Protein AF-A0A521NHT9-F1 (afdb_monomer_lite)

Secondary structure (DSSP, 8-state):
---------------PPP---------------------------------------------PPPPPP---SS--TTHHHHHHHHH-HHHHHHHHHHHHHHHHHHHHHHHH--TTPPPEEEEE-SBTTTEE-HHHHHHHHHTT-SS--HHHHHHHGGG---EEPTTHHHHHHH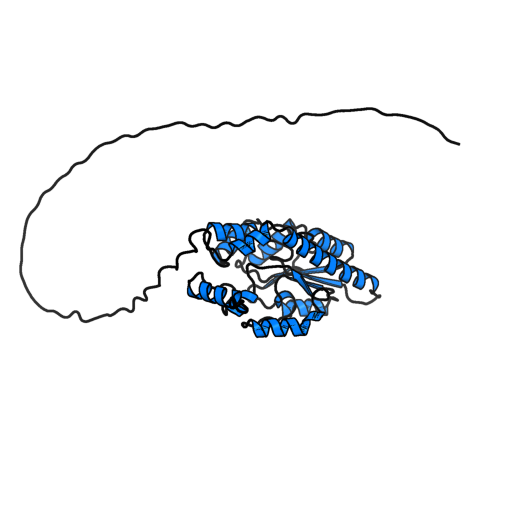HHHTT-EEEEEE----STTHHHHHHHHHHHTT-TT-STTTEEE-SS----HHHHHHHHHHSEEEEEEESSGGGT-GGG--S-HHHHHHHHHTTGGGBTTTEEE----S-SHHHHHHHSSSS--SSHHHHHHHHHHHTTT-----

Sequence (318 aa):
MDENRCARKAGRRSRFDTTAVAPFFTTRSREDCSLKPHSTSRRFAAIAGVTAALLLAAGCAQTQAPPAAAGAGTNNLLIGAVAWKQTAAEYRALYHQGFNVARMHVEAALKKRRPGDKPLAVVTDMDDTILLPLAYWGYLINEGQDFFDDPKWDAWIPKNQIVPSPGSQEFLRFCRENGVEVFYVTSREQGERTYEYAMEHLKVLGAPYADKEHLTVLRDSSNKQPRQEQIAQQFDVVVYLGDNLNDFRRKYYVKNVDQRIQAMEADREQFGRKYVLFPNPTDGHWMAAIFGDSEPPANDANRQLFRKAATRSAWDGH

pLDDT: mean 83.93, std 23.71, range [27.39, 98.94]

Foldseek 3Di:
DDDDDDDDDDDDDDDDDDDDDDDDDDDDDDDDDDDDDDDDDDDDDDDDDDDDDDDDPPPPPPPPDDQADQLPDPPAQLVVVLCCCVPPPVQLVLLVVLLVLVVVLVVVVLVVDDPPAFAEEAEEEDELWQKDPSVLSVVCVVVSHRADDLVSCLVCLVVLPIDTRRCNLVSQVVCVVSRYYYAYAYADASDPCRLVSVLVNCVVSVGPPSDDVRYHYNHPDPQCVVVVVVCVVRHNYRAFIEQAPSSQPVCCQDQAQVSNVVVCVVCVVCDSGRYRHRHDPRWDCSLSNQVVDRTDRDDPVSVVSVVCVVCVPPDPPD

Radius of gyration: 30.37 Å; chains: 1; bounding box: 129×67×76 Å

Structure (mmCIF, N/CA/C/O backbone):
data_AF-A0A521NHT9-F1
#
_entry.id   AF-A0A521NHT9-F1
#
loop_
_atom_site.group_PDB
_atom_site.id
_atom_site.type_symbol
_atom_site.label_atom_id
_atom_site.label_alt_id
_atom_site.label_comp_id
_atom_site.label_asym_id
_atom_site.label_entity_id
_atom_site.label_seq_id
_atom_site.pdbx_PDB_ins_code
_atom_site.Cartn_x
_atom_site.Cartn_y
_atom_site.Cartn_z
_atom_site.occupancy
_atom_site.B_iso_or_equiv
_atom_site.auth_seq_id
_atom_site.auth_comp_id
_atom_site.auth_asym_id
_atom_site.auth_atom_id
_atom_site.pdbx_PDB_model_num
ATOM 1 N N . MET A 1 1 ? -60.704 11.987 8.493 1.00 34.91 1 MET A N 1
ATOM 2 C CA . MET A 1 1 ? -61.158 11.585 7.147 1.00 34.91 1 MET A CA 1
ATOM 3 C C . MET A 1 1 ? -60.672 12.651 6.189 1.00 34.91 1 MET A C 1
ATOM 5 O O . MET A 1 1 ? -60.729 13.819 6.545 1.00 34.91 1 MET A O 1
ATOM 9 N N . ASP A 1 2 ? -60.078 12.197 5.093 1.00 35.56 2 ASP A N 1
ATOM 10 C CA . ASP A 1 2 ? -59.051 12.857 4.283 1.00 35.56 2 ASP A CA 1
ATOM 11 C C . ASP A 1 2 ? -59.423 14.188 3.619 1.00 35.56 2 ASP A C 1
ATOM 13 O O . ASP A 1 2 ? -60.517 14.348 3.081 1.00 35.56 2 ASP A O 1
ATOM 17 N N . GLU A 1 3 ? -58.433 15.083 3.539 1.00 36.44 3 GLU A N 1
ATOM 18 C CA . GLU A 1 3 ? -58.447 16.264 2.676 1.00 36.44 3 GLU A CA 1
ATOM 19 C C . GLU A 1 3 ? -57.241 16.294 1.714 1.00 36.44 3 GLU A C 1
ATOM 21 O O . GLU A 1 3 ? -56.085 16.195 2.114 1.00 36.44 3 GLU A O 1
ATOM 26 N N . ASN A 1 4 ? -57.576 16.552 0.443 1.00 34.81 4 ASN A N 1
ATOM 27 C CA . ASN A 1 4 ? -56.865 17.400 -0.528 1.00 34.81 4 ASN A CA 1
ATOM 28 C C . ASN A 1 4 ? -55.648 16.892 -1.341 1.00 34.81 4 ASN A C 1
ATOM 30 O O . ASN A 1 4 ? -54.487 17.094 -1.019 1.00 34.81 4 ASN A O 1
ATOM 34 N N . ARG A 1 5 ? -55.970 16.328 -2.518 1.00 37.00 5 ARG A N 1
ATOM 35 C CA . ARG A 1 5 ? -55.876 16.914 -3.889 1.00 37.00 5 ARG A CA 1
ATOM 36 C C . ARG A 1 5 ? -54.680 17.823 -4.301 1.00 37.00 5 ARG A C 1
ATOM 38 O O . ARG A 1 5 ? -54.513 18.908 -3.766 1.00 37.00 5 ARG A O 1
ATOM 45 N N . CYS A 1 6 ? -54.120 17.487 -5.486 1.00 29.05 6 CYS A N 1
ATOM 46 C CA . CYS A 1 6 ? -53.482 18.343 -6.531 1.00 29.05 6 CYS A CA 1
ATOM 47 C C . CYS A 1 6 ? -52.103 18.986 -6.220 1.00 29.05 6 CYS A C 1
ATOM 49 O O . CYS A 1 6 ? -51.858 19.397 -5.106 1.00 29.05 6 CYS A O 1
ATOM 51 N N . ALA A 1 7 ? -51.138 19.175 -7.137 1.00 32.00 7 ALA A N 1
ATOM 52 C CA . ALA A 1 7 ? -51.167 19.321 -8.595 1.00 32.00 7 ALA A CA 1
ATOM 53 C C . ALA A 1 7 ? -49.778 19.072 -9.252 1.00 32.00 7 ALA A C 1
ATOM 55 O O . ALA A 1 7 ? -48.732 19.189 -8.619 1.00 32.00 7 ALA A O 1
ATOM 56 N N . ARG A 1 8 ? -49.787 18.808 -10.569 1.00 34.50 8 ARG A N 1
ATOM 57 C CA . ARG A 1 8 ? -48.633 18.853 -11.495 1.00 34.50 8 ARG A CA 1
ATOM 58 C C . ARG A 1 8 ? -48.419 20.266 -12.066 1.00 34.50 8 ARG A C 1
ATOM 60 O O . ARG A 1 8 ? -49.410 20.919 -12.384 1.00 34.50 8 ARG A O 1
ATOM 67 N N . LYS A 1 9 ? -47.156 20.632 -12.348 1.00 31.36 9 LYS A N 1
ATOM 68 C CA . LYS A 1 9 ? -46.596 21.411 -13.500 1.00 31.36 9 LYS A CA 1
ATOM 69 C C . LYS A 1 9 ? -45.222 21.973 -13.082 1.00 31.36 9 LYS A C 1
ATOM 71 O O . LYS A 1 9 ? -45.022 22.209 -11.906 1.00 31.36 9 LYS A O 1
ATOM 76 N N . ALA A 1 10 ? -44.260 22.342 -13.921 1.00 32.06 10 ALA A N 1
ATOM 77 C CA . ALA A 1 10 ? -43.797 21.990 -15.260 1.00 32.06 10 ALA A CA 1
ATOM 78 C C . ALA A 1 10 ? -42.501 22.814 -15.469 1.00 32.06 10 ALA A C 1
ATOM 80 O O . ALA A 1 10 ? -42.480 23.989 -15.127 1.00 32.06 10 ALA A O 1
ATOM 81 N N . GLY A 1 11 ? -41.465 22.193 -16.042 1.00 27.39 11 GLY A N 1
ATOM 82 C CA . GLY A 1 11 ? -40.471 22.768 -16.965 1.00 27.39 11 GLY A CA 1
ATOM 83 C C . GLY A 1 11 ? -39.680 24.043 -16.619 1.00 27.39 11 GLY A C 1
ATOM 84 O O . GLY A 1 11 ? -40.221 25.142 -16.640 1.00 27.39 11 GLY A O 1
ATOM 85 N N . ARG A 1 12 ? -38.342 23.928 -16.628 1.00 32.16 12 ARG A N 1
ATOM 86 C CA . ARG A 1 12 ? -37.493 24.824 -17.441 1.00 32.16 12 ARG A CA 1
ATOM 87 C C . ARG A 1 12 ? -36.117 24.213 -17.729 1.00 32.16 12 ARG A C 1
ATOM 89 O O . ARG A 1 12 ? -35.400 23.810 -16.825 1.00 32.16 12 ARG A O 1
ATOM 96 N N . ARG A 1 13 ? -35.789 24.155 -19.023 1.00 36.09 13 ARG A N 1
ATOM 97 C CA . ARG A 1 13 ? -34.462 23.892 -19.600 1.00 36.09 13 ARG A CA 1
ATOM 98 C C . ARG A 1 13 ? -33.702 25.222 -19.724 1.00 36.09 13 ARG A C 1
ATOM 100 O O . ARG A 1 13 ? -34.291 26.187 -20.206 1.00 36.09 13 ARG A O 1
ATOM 107 N N . SER A 1 14 ? -32.402 25.231 -19.437 1.00 33.66 14 SER A N 1
ATOM 108 C CA . SER A 1 14 ? -31.420 26.187 -19.986 1.00 33.66 14 SER A CA 1
ATOM 109 C C . SER A 1 14 ? -30.162 25.389 -20.350 1.00 33.66 14 SER A C 1
ATOM 111 O O . SER A 1 14 ? -29.585 24.738 -19.489 1.00 33.66 14 SER A O 1
ATOM 113 N N . ARG A 1 15 ? -29.923 25.118 -21.639 1.00 34.16 15 ARG A N 1
ATOM 114 C CA . ARG A 1 15 ? -29.011 25.868 -22.530 1.00 34.16 15 ARG A CA 1
ATOM 115 C C . ARG A 1 15 ? -27.619 26.053 -21.913 1.00 34.16 15 ARG A C 1
ATOM 117 O O . ARG A 1 15 ? -27.417 26.981 -21.142 1.00 34.16 15 ARG A O 1
ATOM 124 N N . PHE A 1 16 ? -26.695 25.171 -22.292 1.00 35.16 16 PHE A N 1
ATOM 125 C CA . PHE A 1 16 ? -25.259 25.429 -22.248 1.00 35.16 16 PHE A CA 1
ATOM 126 C C . PHE A 1 16 ? -24.832 25.877 -23.646 1.00 35.16 16 PHE A C 1
ATOM 128 O O . PHE A 1 16 ? -25.080 25.166 -24.621 1.00 35.16 16 PHE A O 1
ATOM 135 N N . ASP A 1 17 ? -24.266 27.079 -23.717 1.00 33.91 17 ASP A N 1
ATOM 136 C CA . ASP A 1 17 ? -23.642 27.642 -24.908 1.00 33.91 17 ASP A CA 1
ATOM 137 C C . ASP A 1 17 ? -22.315 26.933 -25.183 1.00 33.91 17 ASP A C 1
ATOM 139 O O . ASP A 1 17 ? -21.429 26.861 -24.332 1.00 33.91 17 ASP A O 1
ATOM 143 N N . THR A 1 18 ? -22.190 26.421 -26.400 1.00 34.53 18 THR A N 1
ATOM 144 C CA . THR A 1 18 ? -20.941 25.999 -27.027 1.00 34.53 18 THR A CA 1
ATOM 145 C C . THR A 1 18 ? -20.411 27.153 -27.867 1.00 34.53 18 THR A C 1
ATOM 147 O O . THR A 1 18 ? -21.043 27.518 -28.859 1.00 34.53 18 THR A O 1
ATOM 150 N N . THR A 1 19 ? -19.233 27.678 -27.537 1.00 38.66 19 THR A N 1
ATOM 151 C CA . THR A 1 19 ? -18.464 28.540 -28.441 1.00 38.66 19 THR A CA 1
ATOM 152 C C . THR A 1 19 ? -17.071 27.973 -28.675 1.00 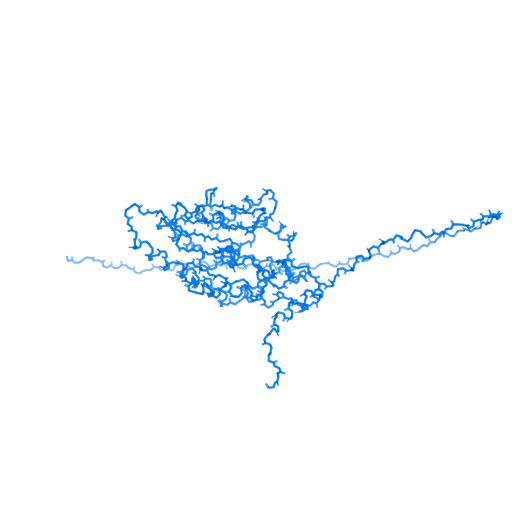38.66 19 THR A C 1
ATOM 154 O O . THR A 1 19 ? -16.352 27.567 -27.766 1.00 38.66 19 THR A O 1
ATOM 157 N N . ALA A 1 20 ? -16.767 27.889 -29.965 1.00 34.81 20 ALA A N 1
ATOM 158 C CA . ALA A 1 20 ? -15.593 27.309 -30.580 1.00 34.81 20 ALA A CA 1
ATOM 159 C C . ALA A 1 20 ? -14.345 28.187 -30.414 1.00 34.81 20 ALA A C 1
ATOM 161 O O . ALA A 1 20 ? -14.438 29.413 -30.399 1.00 34.81 20 ALA A O 1
ATOM 162 N N . VAL A 1 21 ? -13.172 27.551 -30.412 1.00 36.06 21 VAL A N 1
ATOM 163 C CA . VAL A 1 21 ? -11.888 28.209 -30.678 1.00 36.06 21 VAL A CA 1
ATOM 164 C C . VAL A 1 21 ? -11.210 27.451 -31.817 1.00 36.06 21 VAL A C 1
ATOM 166 O O . VAL A 1 21 ? -10.948 26.255 -31.708 1.00 36.06 21 VAL A O 1
ATOM 169 N N . ALA A 1 22 ? -10.978 28.153 -32.925 1.00 37.72 22 ALA A N 1
ATOM 170 C CA . ALA A 1 22 ? -10.217 27.702 -34.088 1.00 37.72 22 ALA A CA 1
ATOM 171 C C . ALA A 1 22 ? -8.872 28.468 -34.160 1.00 37.72 22 ALA A C 1
ATOM 173 O O . ALA A 1 22 ? -8.726 29.495 -33.493 1.00 37.72 22 ALA A O 1
ATOM 174 N N . PRO A 1 23 ? -7.877 27.968 -34.918 1.00 43.44 23 PRO A N 1
ATOM 175 C CA . PRO A 1 23 ? -6.457 28.227 -34.688 1.00 43.44 23 PRO A CA 1
ATOM 176 C C . PRO A 1 23 ? -5.908 29.395 -35.518 1.00 43.44 23 PRO A C 1
ATOM 178 O O . PRO A 1 23 ? -6.421 29.702 -36.592 1.00 43.44 23 PRO A O 1
ATOM 181 N N . PHE A 1 24 ? -4.803 29.992 -35.064 1.00 33.69 24 PHE A N 1
ATOM 182 C CA . PHE A 1 24 ? -4.011 30.932 -35.860 1.00 33.69 24 PHE A CA 1
ATOM 183 C C . PHE A 1 24 ? -2.703 30.277 -36.321 1.00 33.69 24 PHE A C 1
ATOM 185 O O . PHE A 1 24 ? -1.806 29.999 -35.529 1.00 33.69 24 PHE A O 1
ATOM 192 N N . PHE A 1 25 ? -2.616 30.048 -37.630 1.00 36.59 25 PHE A N 1
ATOM 193 C CA . PHE A 1 25 ? -1.373 29.942 -38.389 1.00 36.59 25 PHE A CA 1
ATOM 194 C C . PHE A 1 25 ? -0.955 31.353 -38.810 1.00 36.59 25 PHE A C 1
ATOM 196 O O . PHE A 1 25 ? -1.767 32.046 -39.415 1.00 36.59 25 PHE A O 1
ATOM 203 N N . THR A 1 26 ? 0.315 31.723 -38.640 1.00 37.94 26 THR A N 1
ATOM 204 C CA . THR A 1 26 ? 0.984 32.648 -39.569 1.00 37.94 26 THR A CA 1
ATOM 205 C C . THR A 1 26 ? 2.465 32.320 -39.704 1.00 37.94 26 THR A C 1
ATOM 207 O O . THR A 1 26 ? 3.147 31.909 -38.772 1.00 37.94 26 THR A O 1
ATOM 210 N N . THR A 1 27 ? 2.904 32.478 -40.940 1.00 35.44 27 THR A N 1
ATOM 211 C CA . THR A 1 27 ? 4.113 32.009 -41.605 1.00 35.44 27 THR A CA 1
ATOM 212 C C . THR A 1 27 ? 5.282 32.996 -41.573 1.00 35.44 27 THR A C 1
ATOM 214 O O . THR A 1 27 ? 5.053 34.198 -41.562 1.00 35.44 27 THR A O 1
ATOM 217 N N . ARG A 1 28 ? 6.483 32.438 -41.810 1.00 36.62 28 ARG A N 1
ATOM 218 C CA . ARG A 1 28 ? 7.645 32.984 -42.556 1.00 36.62 28 ARG A CA 1
ATOM 219 C C . ARG A 1 28 ? 8.333 34.261 -42.048 1.00 36.62 28 ARG A C 1
ATOM 221 O O . ARG A 1 28 ? 7.768 35.339 -42.109 1.00 36.62 28 ARG A O 1
ATOM 228 N N . SER A 1 29 ? 9.655 34.160 -41.883 1.00 34.09 29 SER A N 1
ATOM 229 C CA . SER A 1 29 ? 10.603 34.829 -42.793 1.00 34.09 29 SER A CA 1
ATOM 230 C C . SER A 1 29 ? 12.014 34.235 -42.662 1.00 34.09 29 SER A C 1
ATOM 232 O O . SER A 1 29 ? 12.503 34.044 -41.553 1.00 34.09 29 SER A O 1
ATOM 234 N N . ARG A 1 30 ? 12.630 33.913 -43.805 1.00 41.78 30 ARG A N 1
ATOM 235 C CA . ARG A 1 30 ? 14.067 33.651 -43.989 1.00 41.78 30 ARG A CA 1
ATOM 236 C C . ARG A 1 30 ? 14.723 34.984 -44.330 1.00 41.78 30 ARG A C 1
ATOM 238 O O . ARG A 1 30 ? 14.189 35.651 -45.209 1.00 41.78 30 ARG A O 1
ATOM 245 N N . GLU A 1 31 ? 15.913 35.254 -43.805 1.00 39.44 31 GLU A N 1
ATOM 246 C CA . GLU A 1 31 ? 16.903 36.082 -44.501 1.00 39.44 31 GLU A CA 1
ATOM 247 C C . GLU A 1 31 ? 18.301 35.454 -44.390 1.00 39.44 31 GLU A C 1
ATOM 249 O O . GLU A 1 31 ? 18.707 34.958 -43.339 1.00 39.44 31 GLU A O 1
ATOM 254 N N . ASP A 1 32 ? 18.949 35.415 -45.553 1.00 34.91 32 ASP A N 1
ATOM 255 C CA . ASP A 1 32 ? 20.283 34.915 -45.889 1.00 34.91 32 ASP A CA 1
ATOM 256 C C . ASP A 1 32 ? 21.379 35.981 -45.643 1.00 34.91 32 ASP A C 1
ATOM 258 O O . ASP A 1 32 ? 21.082 37.127 -45.318 1.00 34.91 32 ASP A O 1
ATOM 262 N N . CYS A 1 33 ? 22.626 35.592 -45.965 1.00 31.12 33 CYS A N 1
ATOM 263 C CA . CYS A 1 33 ? 23.859 36.381 -46.179 1.00 31.12 33 CYS A CA 1
ATOM 264 C C . CYS A 1 33 ? 24.768 36.567 -44.948 1.00 31.12 33 CYS A C 1
ATOM 266 O O . CYS A 1 33 ? 24.315 36.896 -43.867 1.00 31.12 33 CYS A O 1
ATOM 268 N N . SER A 1 34 ? 26.097 36.435 -45.016 1.00 32.34 34 SER A N 1
ATOM 269 C CA . SER A 1 34 ? 27.039 36.207 -46.119 1.00 32.34 34 SER A CA 1
ATOM 270 C C . SER A 1 34 ? 28.388 35.762 -45.526 1.00 32.34 34 SER A C 1
ATOM 272 O O . SER A 1 34 ? 28.788 36.221 -44.460 1.00 32.34 34 SER A O 1
ATOM 274 N N . LEU A 1 35 ? 29.119 34.917 -46.260 1.00 36.09 35 LEU A N 1
ATOM 275 C CA . LEU A 1 35 ? 30.564 34.674 -46.100 1.00 36.09 35 LEU A CA 1
ATOM 276 C C . LEU A 1 35 ? 31.347 35.983 -46.396 1.00 36.09 35 LEU A C 1
ATOM 278 O O . LEU A 1 35 ? 30.827 36.844 -47.103 1.00 36.09 35 LEU A O 1
ATOM 282 N N . LYS A 1 36 ? 32.602 36.218 -45.974 1.00 38.44 36 LYS A N 1
ATOM 283 C CA . LYS A 1 36 ? 33.870 35.570 -46.398 1.00 38.44 36 LYS A CA 1
ATOM 284 C C . LYS A 1 36 ? 35.072 36.364 -45.761 1.00 38.44 36 LYS A C 1
ATOM 286 O O . LYS A 1 36 ? 34.814 37.180 -44.884 1.00 38.44 36 LYS A O 1
ATOM 291 N N . PRO A 1 37 ? 36.366 36.140 -46.095 1.00 55.44 37 PRO A N 1
ATOM 292 C CA . PRO A 1 37 ? 37.411 35.755 -45.134 1.00 55.44 37 PRO A CA 1
ATOM 293 C C . PRO A 1 37 ? 38.577 36.765 -45.020 1.00 55.44 37 PRO A C 1
ATOM 295 O O . PRO A 1 37 ? 38.680 37.682 -45.824 1.00 55.44 37 PRO A O 1
ATOM 298 N N . HIS A 1 38 ? 39.557 36.508 -44.145 1.00 37.75 38 HIS A N 1
ATOM 299 C CA . HIS A 1 38 ? 40.930 36.978 -44.374 1.00 37.75 38 HIS A CA 1
ATOM 300 C C . HIS A 1 38 ? 41.981 35.963 -43.912 1.00 37.75 38 HIS A C 1
ATOM 302 O O . HIS A 1 38 ? 42.031 35.551 -42.757 1.00 37.75 38 HIS A O 1
ATOM 308 N N . SER A 1 39 ? 42.835 35.578 -44.861 1.00 39.47 39 SER A N 1
ATOM 309 C CA . SER A 1 39 ? 44.127 34.933 -44.640 1.00 39.47 39 SER A CA 1
ATOM 310 C C . SER A 1 39 ? 45.186 35.972 -44.277 1.00 39.47 39 SER A C 1
ATOM 312 O O . SER A 1 39 ? 45.122 37.084 -44.791 1.00 39.47 39 SER A O 1
ATOM 314 N N . THR A 1 40 ? 46.248 35.589 -43.573 1.00 39.22 40 THR A N 1
ATOM 315 C CA . THR A 1 40 ? 47.617 35.587 -44.133 1.00 39.22 40 THR A CA 1
ATOM 316 C C . THR A 1 40 ? 48.599 34.927 -43.166 1.00 39.22 40 THR A C 1
ATOM 318 O O . THR A 1 40 ? 48.314 34.659 -42.007 1.00 39.22 40 THR A O 1
ATOM 321 N N . SER A 1 41 ? 49.736 34.568 -43.737 1.00 40.38 41 SER A N 1
ATOM 322 C CA . SER A 1 41 ? 50.648 33.489 -43.383 1.00 40.38 41 SER A CA 1
ATOM 323 C C . SER A 1 41 ? 52.066 33.981 -43.047 1.00 40.38 41 SER A C 1
ATOM 325 O O . SER A 1 41 ? 52.424 35.059 -43.512 1.00 40.38 41 SER A O 1
ATOM 327 N N . ARG A 1 42 ? 52.898 33.059 -42.507 1.00 44.44 42 ARG A N 1
ATOM 328 C CA . ARG A 1 42 ? 54.394 32.959 -42.551 1.00 44.44 42 ARG A CA 1
ATOM 329 C C . ARG A 1 42 ? 55.146 33.620 -41.372 1.00 44.44 42 ARG A C 1
ATOM 331 O O . ARG A 1 42 ? 54.753 34.689 -40.954 1.00 44.44 42 ARG A O 1
ATOM 338 N N . ARG A 1 43 ? 56.260 33.103 -40.820 1.00 44.19 43 ARG A N 1
ATOM 339 C CA . ARG A 1 43 ? 57.111 31.900 -41.024 1.00 44.19 43 ARG A CA 1
ATOM 340 C C . ARG A 1 43 ? 58.129 31.799 -39.852 1.00 44.19 43 ARG A C 1
ATOM 342 O O . ARG A 1 43 ? 58.550 32.824 -39.340 1.00 44.19 43 ARG A O 1
ATOM 349 N N . PHE A 1 44 ? 58.520 30.558 -39.538 1.00 41.81 44 PHE A N 1
ATOM 350 C CA . PHE A 1 44 ? 59.768 29.999 -38.964 1.00 41.81 44 PHE A CA 1
ATOM 351 C C . PHE A 1 44 ? 60.739 30.823 -38.092 1.00 41.81 44 PHE A C 1
ATOM 353 O O . PHE A 1 44 ? 61.358 31.769 -38.566 1.00 41.81 44 PHE A O 1
ATOM 360 N N . ALA A 1 45 ? 61.101 30.227 -36.948 1.00 42.00 45 ALA A N 1
ATOM 361 C CA . ALA A 1 45 ? 62.499 29.985 -36.574 1.00 42.00 45 ALA A CA 1
ATOM 362 C C . ALA A 1 45 ? 62.601 28.674 -35.767 1.00 42.00 45 ALA A C 1
ATOM 364 O O . ALA A 1 45 ? 61.825 28.442 -34.844 1.00 42.00 45 ALA A O 1
ATOM 365 N N . ALA A 1 46 ? 63.526 27.802 -36.166 1.00 46.16 46 ALA A N 1
ATOM 366 C CA . ALA A 1 46 ? 63.911 26.584 -35.458 1.00 46.16 46 ALA A CA 1
ATOM 367 C C . ALA A 1 46 ? 65.083 26.885 -34.512 1.00 46.16 46 ALA A C 1
ATOM 369 O O . ALA A 1 46 ? 65.872 27.766 -34.833 1.00 46.16 46 ALA A O 1
ATOM 370 N N . ILE A 1 47 ? 65.233 26.119 -33.425 1.00 46.19 47 ILE A N 1
ATOM 371 C CA . ILE A 1 47 ? 66.509 25.581 -32.912 1.00 46.19 47 ILE A CA 1
ATOM 372 C C . ILE A 1 47 ? 66.185 24.427 -31.949 1.00 46.19 47 ILE A C 1
ATOM 374 O O . ILE A 1 47 ? 65.204 24.448 -31.211 1.00 46.19 47 ILE A O 1
ATOM 378 N N . ALA A 1 48 ? 67.001 23.387 -32.069 1.00 45.47 48 ALA A N 1
ATOM 379 C CA . ALA A 1 48 ? 66.875 22.061 -31.496 1.00 45.47 48 ALA A CA 1
ATOM 380 C C . ALA A 1 48 ? 67.252 21.970 -30.008 1.00 45.47 48 ALA A C 1
ATOM 382 O O . ALA A 1 48 ? 68.081 22.737 -29.528 1.00 45.47 48 ALA A O 1
ATOM 383 N N . GLY A 1 49 ? 66.777 20.901 -29.357 1.00 40.22 49 GLY A N 1
ATOM 384 C CA . GLY A 1 49 ? 67.628 20.145 -28.439 1.00 40.22 49 GLY A CA 1
ATOM 385 C C . GLY A 1 49 ? 67.020 19.693 -27.108 1.00 40.22 49 GLY A C 1
ATOM 386 O O . GLY A 1 49 ? 66.890 20.485 -26.188 1.00 40.22 49 GLY A O 1
ATOM 387 N N . VAL A 1 50 ? 66.905 18.364 -26.993 1.00 44.31 50 VAL A N 1
ATOM 388 C CA . VAL A 1 50 ? 67.289 17.542 -25.825 1.00 44.31 50 VAL A CA 1
ATOM 389 C C . VAL A 1 50 ? 66.172 17.026 -24.887 1.00 44.31 50 VAL A C 1
ATOM 391 O O . VAL A 1 50 ? 65.451 17.752 -24.216 1.00 44.31 50 VAL A O 1
ATOM 394 N N . THR A 1 51 ? 66.177 15.687 -24.814 1.00 46.66 51 THR A N 1
ATOM 395 C CA . THR A 1 51 ? 65.740 14.742 -23.766 1.00 46.66 51 THR A CA 1
ATOM 396 C C . THR A 1 51 ? 64.274 14.345 -23.604 1.00 46.66 51 THR A C 1
ATOM 398 O O . THR A 1 51 ? 63.441 15.033 -23.027 1.00 46.66 51 THR A O 1
ATOM 401 N N . ALA A 1 52 ? 64.044 13.102 -24.032 1.00 51.03 52 ALA A N 1
ATOM 402 C CA . ALA A 1 52 ? 62.966 12.216 -23.645 1.00 51.03 52 ALA A CA 1
ATOM 403 C C . ALA A 1 52 ? 63.056 11.807 -22.163 1.00 51.03 52 ALA A C 1
ATOM 405 O O . ALA A 1 52 ? 64.093 11.316 -21.724 1.00 51.03 52 ALA A O 1
ATOM 406 N N . ALA A 1 53 ? 61.937 11.936 -21.448 1.00 48.28 53 ALA A N 1
ATOM 407 C CA . ALA A 1 53 ? 61.540 11.092 -20.319 1.00 48.28 53 ALA A CA 1
ATOM 408 C C . ALA A 1 53 ? 60.053 11.355 -20.007 1.00 48.28 53 ALA A C 1
ATOM 410 O O . ALA A 1 53 ? 59.716 12.199 -19.185 1.00 48.28 53 ALA A O 1
ATOM 411 N N . LEU A 1 54 ? 59.149 10.653 -20.692 1.00 48.12 54 LEU A N 1
ATOM 412 C CA . LEU A 1 54 ? 57.715 10.631 -20.381 1.00 48.12 54 LEU A CA 1
ATOM 413 C C . LEU A 1 54 ? 57.286 9.165 -20.289 1.00 48.12 54 LEU A C 1
ATOM 415 O O . LEU A 1 54 ? 56.866 8.554 -21.267 1.00 48.12 54 LEU A O 1
ATOM 419 N N . LEU A 1 55 ? 57.469 8.588 -19.100 1.00 46.94 55 LEU A N 1
ATOM 420 C CA . LEU A 1 55 ? 56.997 7.255 -18.741 1.00 46.94 55 LEU A CA 1
ATOM 421 C C . LEU A 1 55 ? 55.812 7.387 -17.772 1.00 46.94 55 LEU A C 1
ATOM 423 O O . LEU A 1 55 ? 55.978 7.673 -16.594 1.00 46.94 55 LEU A O 1
ATOM 427 N N . LEU A 1 56 ? 54.624 7.173 -18.344 1.00 48.75 56 LEU A N 1
ATOM 428 C CA . LEU A 1 56 ? 53.492 6.412 -17.799 1.00 48.75 56 LEU A CA 1
ATOM 429 C C . LEU A 1 56 ? 52.987 6.776 -16.391 1.00 48.75 56 LEU A C 1
ATOM 431 O O . LEU A 1 56 ? 53.128 6.008 -15.444 1.00 48.75 56 LEU A O 1
ATOM 435 N N . ALA A 1 57 ? 52.214 7.859 -16.306 1.00 46.66 57 ALA A N 1
ATOM 436 C CA . ALA A 1 57 ? 51.075 7.898 -15.390 1.00 46.66 57 ALA A CA 1
ATOM 437 C C . ALA A 1 57 ? 49.870 7.258 -16.102 1.00 46.66 57 ALA A C 1
ATOM 439 O O . ALA A 1 57 ? 49.072 7.942 -16.742 1.00 46.66 57 ALA A O 1
ATOM 440 N N . ALA A 1 58 ? 49.767 5.927 -16.042 1.00 49.47 58 ALA A N 1
ATOM 441 C CA . ALA A 1 58 ? 48.540 5.217 -16.390 1.00 49.47 58 ALA A CA 1
ATOM 442 C C . ALA A 1 58 ? 47.500 5.521 -15.303 1.00 49.47 58 ALA A C 1
ATOM 444 O O . ALA A 1 58 ? 47.342 4.781 -14.336 1.00 49.47 58 ALA A O 1
ATOM 445 N N . GLY A 1 59 ? 46.846 6.675 -15.427 1.00 43.50 59 GLY A N 1
ATOM 446 C CA . GLY A 1 59 ? 45.664 6.988 -14.647 1.00 43.50 59 GLY A CA 1
ATOM 447 C C . GLY A 1 59 ? 44.593 5.955 -14.967 1.00 43.50 59 GLY A C 1
ATOM 448 O O . GLY A 1 59 ? 44.184 5.822 -16.120 1.00 43.50 59 GLY A O 1
ATOM 449 N N . CYS A 1 60 ? 44.145 5.229 -13.947 1.00 44.41 60 CYS A N 1
ATOM 450 C CA . CYS A 1 60 ? 42.904 4.471 -13.979 1.00 44.41 60 CYS A CA 1
ATOM 451 C C . CYS A 1 60 ? 41.744 5.460 -14.154 1.00 44.41 60 CYS A C 1
ATOM 453 O O . CYS A 1 60 ? 41.067 5.823 -13.197 1.00 44.41 60 CYS A O 1
ATOM 455 N N . ALA A 1 61 ? 41.525 5.929 -15.379 1.00 46.97 61 ALA A N 1
ATOM 456 C CA . ALA A 1 61 ? 40.244 6.473 -15.767 1.00 46.97 61 ALA A CA 1
ATOM 457 C C . ALA A 1 61 ? 39.290 5.278 -15.804 1.00 46.97 61 ALA A C 1
ATOM 459 O O . ALA A 1 61 ? 39.269 4.510 -16.764 1.00 46.97 61 ALA A O 1
ATOM 460 N N . GLN A 1 62 ? 38.550 5.081 -14.713 1.00 49.50 62 GLN A N 1
ATOM 461 C CA . GLN A 1 62 ? 37.343 4.272 -14.726 1.00 49.50 62 GLN A CA 1
ATOM 462 C C . GLN A 1 62 ? 36.435 4.879 -15.793 1.00 49.50 62 GLN A C 1
ATOM 464 O O . GLN A 1 62 ? 35.775 5.891 -15.570 1.00 49.50 62 GLN A O 1
ATOM 469 N N . THR A 1 63 ? 36.451 4.289 -16.985 1.00 44.50 63 THR A N 1
ATOM 470 C CA . THR A 1 63 ? 35.415 4.499 -17.986 1.00 44.50 63 THR A CA 1
ATOM 471 C C . THR A 1 63 ? 34.118 4.040 -17.344 1.00 44.50 63 THR A C 1
ATOM 473 O O . THR A 1 63 ? 33.834 2.842 -17.293 1.00 44.50 63 THR A O 1
ATOM 476 N N . GLN A 1 64 ? 33.367 4.986 -16.781 1.00 51.41 64 GLN A N 1
ATOM 477 C CA . GLN A 1 64 ? 31.967 4.767 -16.467 1.00 51.41 64 GLN A CA 1
ATOM 478 C C . GLN A 1 64 ? 31.316 4.310 -17.768 1.00 51.41 64 GLN A C 1
ATOM 480 O O . GLN A 1 64 ? 31.408 4.996 -18.790 1.00 51.41 64 GLN A O 1
ATOM 485 N N . ALA A 1 65 ? 30.754 3.102 -17.746 1.00 45.34 65 ALA A N 1
ATOM 486 C CA . ALA A 1 65 ? 29.982 2.607 -18.868 1.00 45.34 65 ALA A CA 1
ATOM 487 C C . ALA A 1 65 ? 28.924 3.669 -19.216 1.00 45.34 65 ALA A C 1
ATOM 489 O O . ALA A 1 65 ? 28.337 4.245 -18.292 1.00 45.34 65 ALA A O 1
ATOM 490 N N . PRO A 1 66 ? 28.694 3.966 -20.509 1.00 49.28 66 PRO A N 1
ATOM 491 C CA . PRO A 1 66 ? 27.602 4.851 -20.889 1.00 49.28 66 PRO A CA 1
ATOM 492 C C . PRO A 1 66 ? 26.312 4.340 -20.232 1.00 49.28 66 PRO A C 1
ATOM 494 O O . PRO A 1 66 ? 26.144 3.117 -20.149 1.00 49.28 66 PRO A O 1
ATOM 497 N N . PRO A 1 67 ? 25.424 5.228 -19.738 1.00 55.31 67 PRO A N 1
ATOM 498 C CA . PRO A 1 67 ? 24.146 4.795 -19.193 1.00 55.31 67 PRO A CA 1
ATOM 499 C C . PRO A 1 67 ? 23.492 3.883 -20.227 1.00 55.31 67 PRO A C 1
ATOM 501 O O . PRO A 1 67 ? 23.333 4.267 -21.390 1.00 55.31 67 PRO A O 1
ATOM 504 N N . ALA A 1 68 ? 23.227 2.637 -19.823 1.00 54.78 68 ALA A N 1
ATOM 505 C CA . ALA A 1 68 ? 22.601 1.658 -20.691 1.00 54.78 68 ALA A CA 1
ATOM 506 C C . ALA A 1 68 ? 21.323 2.293 -21.233 1.00 54.78 68 ALA A C 1
ATOM 508 O O . ALA A 1 68 ? 20.540 2.844 -20.457 1.00 54.78 68 ALA A O 1
ATOM 509 N N . ALA A 1 69 ? 21.152 2.270 -22.556 1.00 54.22 69 ALA A N 1
ATOM 510 C CA . ALA A 1 69 ? 20.014 2.905 -23.196 1.00 54.22 69 ALA A CA 1
ATOM 511 C C . ALA A 1 69 ? 18.727 2.477 -22.473 1.00 54.22 69 ALA A C 1
ATOM 513 O O . ALA A 1 69 ? 18.471 1.281 -22.283 1.00 54.22 69 ALA A O 1
ATOM 514 N N . ALA A 1 70 ? 17.966 3.470 -22.011 1.00 56.53 70 ALA A N 1
ATOM 515 C CA . ALA A 1 70 ? 16.557 3.342 -21.665 1.00 56.53 70 ALA A CA 1
ATOM 516 C C . ALA A 1 70 ? 15.862 2.469 -22.722 1.00 56.53 70 ALA A C 1
ATOM 518 O O . ALA A 1 70 ? 16.214 2.565 -23.901 1.00 56.53 70 ALA A O 1
ATOM 519 N N . GLY A 1 71 ? 14.932 1.596 -22.322 1.00 54.12 71 GLY A N 1
ATOM 520 C CA . GLY A 1 71 ? 14.212 0.731 -23.257 1.00 54.12 71 GLY A CA 1
ATOM 521 C C . GLY A 1 71 ? 13.586 1.566 -24.378 1.00 54.12 71 GLY A C 1
ATOM 522 O O . GLY A 1 71 ? 12.583 2.242 -24.175 1.00 54.12 71 GLY A O 1
ATOM 523 N N . ALA A 1 72 ? 14.214 1.596 -25.555 1.00 49.62 72 ALA A N 1
ATOM 524 C CA . ALA A 1 72 ? 13.766 2.444 -26.650 1.00 49.62 72 ALA A CA 1
ATOM 525 C C . ALA A 1 72 ? 12.522 1.809 -27.296 1.00 49.62 72 ALA A C 1
ATOM 527 O O . ALA A 1 72 ? 12.619 0.771 -27.952 1.00 49.62 72 ALA A O 1
ATOM 528 N N . GLY A 1 73 ? 11.349 2.423 -27.108 1.00 63.66 73 GLY A N 1
ATOM 529 C CA . GLY A 1 73 ? 10.078 2.007 -27.718 1.00 63.66 73 GLY A CA 1
ATOM 530 C C . GLY A 1 73 ? 9.147 1.232 -26.776 1.00 63.66 73 GLY A C 1
ATOM 531 O O . GLY A 1 73 ? 9.093 1.492 -25.582 1.00 63.66 73 GLY A O 1
ATOM 532 N N . THR A 1 74 ? 8.389 0.270 -27.312 1.00 63.97 74 THR A N 1
ATOM 533 C CA . THR A 1 74 ? 7.432 -0.571 -26.555 1.00 63.97 74 THR A CA 1
ATOM 534 C C . THR A 1 74 ? 8.096 -1.630 -25.664 1.00 63.97 74 THR A C 1
ATOM 536 O O . THR A 1 74 ? 7.402 -2.391 -24.995 1.00 63.97 74 THR A O 1
ATOM 539 N N . ASN A 1 75 ? 9.430 -1.709 -25.661 1.00 79.12 75 ASN A N 1
ATOM 540 C CA . ASN A 1 75 ? 10.209 -2.645 -24.853 1.00 79.12 75 ASN A CA 1
ATOM 541 C C . ASN A 1 75 ? 10.609 -1.985 -23.528 1.00 79.12 75 ASN A C 1
ATOM 543 O O . ASN A 1 75 ? 11.774 -1.654 -23.326 1.00 79.12 75 ASN A O 1
ATOM 547 N N . ASN A 1 76 ? 9.630 -1.781 -22.649 1.00 89.56 76 ASN A N 1
ATOM 548 C CA . ASN A 1 76 ? 9.814 -1.203 -21.321 1.00 89.56 76 ASN A CA 1
ATOM 549 C C . ASN A 1 76 ? 9.145 -2.108 -20.277 1.00 89.56 76 ASN A C 1
ATOM 551 O O . ASN A 1 76 ? 8.028 -2.591 -20.484 1.00 89.56 76 ASN A O 1
ATOM 555 N N . LEU A 1 77 ? 9.846 -2.354 -19.168 1.00 92.81 77 LEU A N 1
ATOM 556 C CA . LEU A 1 77 ? 9.434 -3.328 -18.148 1.00 92.81 77 LEU A CA 1
ATOM 557 C C . LEU A 1 77 ? 8.171 -2.917 -17.369 1.00 92.81 77 LEU A C 1
ATOM 559 O O . LEU A 1 77 ? 7.470 -3.782 -16.846 1.00 92.81 77 LEU A O 1
ATOM 563 N N . LEU A 1 78 ? 7.846 -1.623 -17.330 1.00 95.19 78 LEU A N 1
ATOM 564 C CA . LEU A 1 78 ? 6.692 -1.080 -16.616 1.00 95.19 78 LEU A CA 1
ATOM 565 C C . LEU A 1 78 ? 5.404 -1.108 -17.444 1.00 95.19 78 LEU A C 1
ATOM 567 O O . LEU A 1 78 ? 4.327 -1.141 -16.854 1.00 95.19 78 LEU A O 1
ATOM 571 N N . ILE A 1 79 ? 5.472 -1.111 -18.785 1.00 95.50 79 ILE A N 1
ATOM 572 C CA . ILE A 1 79 ? 4.295 -0.891 -19.653 1.00 95.50 79 ILE A CA 1
ATOM 573 C C . ILE A 1 79 ? 3.125 -1.810 -19.293 1.00 95.50 79 ILE A C 1
ATOM 575 O O . ILE A 1 79 ? 2.012 -1.325 -19.109 1.00 95.50 79 ILE A O 1
ATOM 579 N N . GLY A 1 80 ? 3.356 -3.120 -19.164 1.00 95.75 80 GLY A N 1
ATOM 580 C CA . GLY A 1 80 ? 2.286 -4.072 -18.847 1.00 95.75 80 GLY A CA 1
ATOM 581 C C . GLY A 1 80 ? 1.684 -3.850 -17.455 1.00 95.75 80 GLY A C 1
ATOM 582 O O . GLY A 1 80 ? 0.462 -3.801 -17.307 1.00 95.75 80 GLY A O 1
ATOM 583 N N . ALA A 1 81 ? 2.541 -3.663 -16.447 1.00 97.00 81 ALA A N 1
ATOM 584 C CA . ALA A 1 81 ? 2.128 -3.434 -15.065 1.00 97.00 81 ALA A CA 1
ATOM 585 C C . ALA A 1 81 ? 1.347 -2.118 -14.919 1.00 97.00 81 ALA A C 1
ATOM 587 O O . ALA A 1 81 ? 0.265 -2.097 -14.334 1.00 97.00 81 ALA A O 1
ATOM 588 N N . VAL A 1 82 ? 1.853 -1.029 -15.500 1.00 97.94 82 VAL A N 1
ATOM 589 C CA . VAL A 1 82 ? 1.236 0.301 -15.428 1.00 97.94 82 VAL A CA 1
ATOM 590 C C . VAL A 1 82 ? -0.026 0.375 -16.279 1.00 97.94 82 VAL A C 1
ATOM 592 O O . VAL A 1 82 ? -1.005 0.964 -15.830 1.00 97.94 82 VAL A O 1
ATOM 595 N N . ALA A 1 83 ? -0.069 -0.263 -17.454 1.00 97.88 83 ALA A N 1
ATOM 596 C CA . ALA A 1 83 ? -1.306 -0.379 -18.225 1.00 97.88 83 ALA A CA 1
ATOM 597 C C . ALA A 1 83 ? -2.401 -1.045 -17.384 1.00 97.88 83 ALA A C 1
ATOM 599 O O . ALA A 1 83 ? -3.495 -0.498 -17.263 1.00 97.88 83 ALA A O 1
ATOM 600 N N . TRP A 1 84 ? -2.089 -2.155 -16.708 1.00 98.50 84 TRP A N 1
ATOM 601 C CA . TRP A 1 84 ? -3.039 -2.809 -15.812 1.00 98.50 84 TRP A CA 1
ATOM 602 C C . TRP A 1 84 ? -3.453 -1.912 -14.629 1.00 98.50 84 TRP A C 1
ATOM 604 O O . TRP A 1 84 ? -4.653 -1.734 -14.417 1.00 98.50 84 TRP A O 1
ATOM 614 N N . LYS A 1 85 ? -2.507 -1.261 -13.924 1.00 97.50 85 LYS A N 1
ATOM 615 C CA . LYS A 1 85 ? -2.821 -0.310 -12.830 1.00 97.50 85 LYS A CA 1
ATOM 616 C C . LYS A 1 85 ? -3.701 0.861 -13.300 1.00 97.50 85 LYS A C 1
ATOM 618 O O . LYS A 1 85 ? -4.579 1.308 -12.566 1.00 97.50 85 LYS A O 1
ATOM 623 N N . GLN A 1 86 ? -3.487 1.377 -14.512 1.00 97.12 86 GLN A N 1
ATOM 624 C CA . GLN A 1 86 ? -4.238 2.527 -15.022 1.00 97.12 86 GLN A CA 1
ATOM 625 C C . GLN A 1 86 ? -5.615 2.161 -15.584 1.00 97.12 86 GLN A C 1
ATOM 627 O O . GLN A 1 86 ? -6.547 2.955 -15.449 1.00 97.12 86 GLN A O 1
ATOM 632 N N . THR A 1 87 ? -5.751 1.011 -16.255 1.00 98.12 87 THR A N 1
ATOM 633 C CA . THR A 1 87 ? -6.923 0.746 -17.107 1.00 98.12 87 THR A CA 1
ATOM 634 C C . THR A 1 87 ? -7.753 -0.461 -16.699 1.00 98.12 87 THR A C 1
ATOM 636 O O . THR A 1 87 ? -8.906 -0.544 -17.118 1.00 98.12 87 THR A O 1
ATOM 639 N N . ALA A 1 88 ? -7.218 -1.409 -15.925 1.00 98.62 88 ALA A N 1
ATOM 640 C CA . ALA A 1 88 ? -7.961 -2.620 -15.597 1.00 98.62 88 ALA A CA 1
ATOM 641 C C . ALA A 1 88 ? -9.076 -2.332 -14.584 1.00 98.62 88 ALA A C 1
ATOM 643 O O . ALA A 1 88 ? -8.847 -1.775 -13.504 1.00 98.62 88 ALA A O 1
ATOM 644 N N . ALA A 1 89 ? -10.295 -2.768 -14.903 1.00 98.75 89 ALA A N 1
ATOM 645 C CA . ALA A 1 89 ? -11.390 -2.746 -13.940 1.00 98.75 89 ALA A CA 1
ATOM 646 C C . ALA A 1 89 ? -11.091 -3.689 -12.762 1.00 98.75 89 ALA A C 1
ATOM 648 O O . ALA A 1 89 ? -11.443 -3.383 -11.625 1.00 98.75 89 ALA A O 1
ATOM 649 N N . GLU A 1 90 ? -10.370 -4.781 -13.018 1.00 98.81 90 GLU A N 1
ATOM 650 C CA . GLU A 1 90 ? -9.912 -5.768 -12.043 1.00 98.81 90 GLU A CA 1
ATOM 651 C C . GLU A 1 90 ? -8.991 -5.142 -10.994 1.00 98.81 90 GLU A C 1
ATOM 653 O O . GLU A 1 90 ? -9.155 -5.414 -9.807 1.00 98.81 90 GLU A O 1
ATOM 658 N N . TYR A 1 91 ? -8.079 -4.251 -11.403 1.00 98.69 91 TYR A N 1
ATOM 659 C CA . TYR A 1 91 ? -7.228 -3.511 -10.469 1.00 98.69 91 TYR A CA 1
ATOM 660 C C . TYR A 1 91 ? -8.082 -2.732 -9.469 1.00 98.69 91 TYR A C 1
ATOM 662 O O . TYR A 1 91 ? -7.943 -2.889 -8.259 1.00 98.69 91 TYR A O 1
ATOM 670 N N . ARG A 1 92 ? -9.052 -1.959 -9.968 1.00 98.56 92 ARG A N 1
ATOM 671 C CA . ARG A 1 92 ? -9.967 -1.176 -9.124 1.00 98.56 92 ARG A CA 1
ATOM 672 C C . ARG A 1 92 ? -10.859 -2.067 -8.256 1.00 98.56 92 ARG A C 1
ATOM 674 O O . ARG A 1 92 ? -11.103 -1.743 -7.095 1.00 98.56 92 ARG A O 1
ATOM 681 N N . ALA A 1 93 ? -11.336 -3.187 -8.800 1.00 98.88 93 ALA A N 1
ATOM 682 C CA . ALA A 1 93 ? -12.157 -4.154 -8.079 1.00 98.88 93 ALA A CA 1
ATOM 683 C C . ALA A 1 93 ? -11.397 -4.788 -6.904 1.00 98.88 93 ALA A C 1
ATOM 685 O O . ALA A 1 93 ? -11.984 -4.966 -5.839 1.00 98.88 93 ALA A O 1
ATOM 686 N N . LEU A 1 94 ? -10.097 -5.062 -7.056 1.00 98.88 94 LEU A N 1
ATOM 687 C CA . LEU A 1 94 ? -9.254 -5.589 -5.980 1.00 98.88 94 LEU A CA 1
ATOM 688 C C . LEU A 1 94 ? -9.119 -4.609 -4.805 1.00 98.88 94 LEU A C 1
ATOM 690 O O . LEU A 1 94 ? -9.171 -5.051 -3.658 1.00 98.88 94 LEU A O 1
ATOM 694 N N . TYR A 1 95 ? -9.046 -3.295 -5.052 1.00 98.88 95 TYR A N 1
ATOM 695 C CA . TYR A 1 95 ? -9.093 -2.304 -3.966 1.00 98.88 95 TYR A CA 1
ATOM 696 C C . TYR A 1 95 ? -10.436 -2.316 -3.236 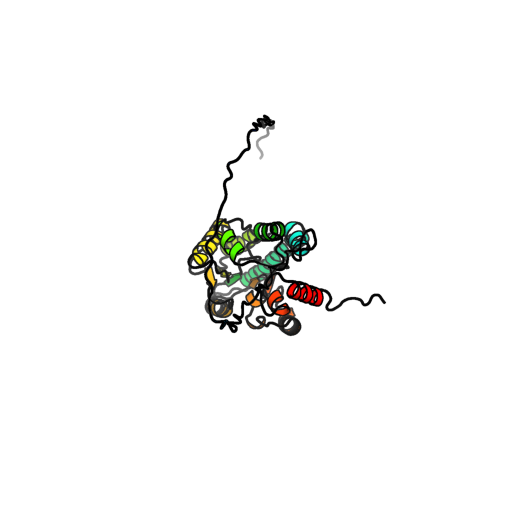1.00 98.88 95 TYR A C 1
ATOM 698 O O . TYR A 1 95 ? -10.469 -2.425 -2.009 1.00 98.88 95 TYR A O 1
ATOM 706 N N . HIS A 1 96 ? -11.553 -2.291 -3.970 1.00 98.88 96 HIS A N 1
ATOM 707 C CA . HIS A 1 96 ? -12.876 -2.402 -3.352 1.00 98.88 96 HIS A CA 1
ATOM 708 C C . HIS A 1 96 ? -13.027 -3.699 -2.550 1.00 98.88 96 HIS A C 1
ATOM 710 O O . HIS A 1 96 ? -13.547 -3.673 -1.437 1.00 98.88 96 HIS A O 1
ATOM 716 N N . GLN A 1 97 ? -12.540 -4.826 -3.074 1.00 98.94 97 GLN A N 1
ATOM 717 C CA . GLN A 1 97 ? -12.535 -6.099 -2.361 1.00 98.94 97 GLN A CA 1
ATOM 718 C C . GLN A 1 97 ? -11.729 -6.006 -1.061 1.00 98.94 97 GLN A C 1
ATOM 720 O O . GLN A 1 97 ? -12.231 -6.415 -0.014 1.00 98.94 97 GLN A O 1
ATOM 725 N N . GLY A 1 98 ? -10.523 -5.434 -1.107 1.00 98.94 98 GLY A N 1
ATOM 726 C CA . GLY A 1 98 ? -9.685 -5.226 0.072 1.00 98.94 98 GLY A CA 1
ATOM 727 C C . GLY A 1 98 ? -10.397 -4.406 1.149 1.00 98.94 98 GLY A C 1
ATOM 728 O O . GLY A 1 98 ? -10.549 -4.864 2.282 1.00 98.94 98 GLY A O 1
ATOM 729 N N . PHE A 1 99 ? -10.926 -3.233 0.795 1.00 98.94 99 PHE A N 1
ATOM 730 C CA . PHE A 1 99 ? -11.635 -2.378 1.751 1.00 98.94 99 PHE A CA 1
ATOM 731 C C . PHE A 1 99 ? -12.953 -2.984 2.256 1.00 98.94 99 PHE A C 1
ATOM 733 O O . PHE A 1 99 ? -13.287 -2.813 3.429 1.00 98.94 99 PHE A O 1
ATOM 740 N N . ASN A 1 100 ? -13.676 -3.749 1.433 1.00 98.94 100 ASN A N 1
ATOM 741 C CA . ASN A 1 100 ? -14.862 -4.487 1.879 1.00 98.94 100 ASN A CA 1
ATOM 742 C C . ASN A 1 100 ? -14.498 -5.552 2.924 1.00 98.94 100 ASN A C 1
ATOM 744 O O . ASN A 1 100 ? -15.162 -5.656 3.955 1.00 98.94 100 ASN A O 1
ATOM 748 N N . VAL A 1 101 ? -13.412 -6.300 2.704 1.00 98.88 101 VAL A N 1
ATOM 749 C CA . VAL A 1 101 ? -12.902 -7.278 3.675 1.00 98.88 101 VAL A CA 1
ATOM 750 C C . VAL A 1 101 ? -12.457 -6.586 4.965 1.00 98.88 101 VAL A C 1
ATOM 752 O O . VAL A 1 101 ? -12.844 -7.014 6.053 1.00 98.88 101 VAL A O 1
ATOM 755 N N . ALA A 1 102 ? -11.705 -5.486 4.868 1.00 98.94 102 ALA A N 1
ATOM 756 C CA . ALA A 1 102 ? -11.298 -4.692 6.028 1.00 98.94 102 ALA A CA 1
ATOM 757 C C . ALA A 1 102 ? -12.516 -4.229 6.845 1.00 98.94 102 ALA A C 1
ATOM 759 O O . ALA A 1 102 ? -12.555 -4.396 8.067 1.00 98.94 102 ALA A O 1
ATOM 760 N N . ARG A 1 103 ? -13.547 -3.714 6.163 1.00 98.88 103 ARG A N 1
ATOM 761 C CA . ARG A 1 103 ? -14.803 -3.280 6.778 1.00 98.88 103 ARG A CA 1
ATOM 762 C C . ARG A 1 103 ? -15.498 -4.416 7.518 1.00 98.88 103 ARG A C 1
ATOM 764 O O . ARG A 1 103 ? -15.886 -4.217 8.666 1.00 98.88 103 ARG A O 1
ATOM 771 N N . MET A 1 104 ? -15.608 -5.600 6.915 1.00 98.88 104 MET A N 1
ATOM 772 C CA . MET A 1 104 ? -16.218 -6.767 7.564 1.00 98.88 104 MET A CA 1
ATOM 773 C C . MET A 1 104 ? -15.533 -7.110 8.896 1.00 98.88 104 MET A C 1
ATOM 775 O O . MET A 1 104 ? -16.213 -7.404 9.882 1.00 98.88 104 MET A O 1
ATOM 779 N N . HIS A 1 105 ? -14.198 -7.039 8.956 1.00 98.88 105 HIS A N 1
ATOM 780 C CA . HIS A 1 105 ? -13.450 -7.298 10.194 1.00 98.88 105 HIS A CA 1
ATOM 781 C C . HIS A 1 105 ? -13.646 -6.206 11.238 1.00 98.88 105 HIS A C 1
ATOM 783 O O . HIS A 1 105 ? -13.811 -6.518 12.418 1.00 98.88 105 HIS A O 1
ATOM 789 N N . VAL A 1 106 ? -13.686 -4.940 10.819 1.00 98.88 106 VAL A N 1
ATOM 790 C CA . VAL A 1 106 ? -13.987 -3.816 11.716 1.00 98.88 106 VAL A CA 1
ATOM 791 C C . VAL A 1 106 ? -15.403 -3.933 12.286 1.00 98.88 106 VAL A C 1
ATOM 793 O O . VAL A 1 106 ? -15.576 -3.851 13.500 1.00 98.88 106 VAL A O 1
ATOM 796 N N . GLU A 1 107 ? -16.410 -4.216 11.460 1.00 98.81 107 GLU A N 1
ATOM 797 C CA . GLU A 1 107 ? -17.791 -4.444 11.909 1.00 98.81 107 GLU A CA 1
ATOM 798 C C . GLU A 1 107 ? -17.889 -5.624 12.888 1.00 98.81 107 GLU A C 1
ATOM 800 O O . GLU A 1 107 ? -18.596 -5.550 13.897 1.00 98.81 107 GLU A O 1
ATOM 805 N N . ALA A 1 108 ? -17.165 -6.715 12.625 1.00 98.69 108 ALA A N 1
ATOM 806 C CA . ALA A 1 108 ? -17.116 -7.863 13.523 1.00 98.69 108 ALA A CA 1
ATOM 807 C C . ALA A 1 108 ? -16.435 -7.533 14.863 1.00 98.69 108 ALA A C 1
ATOM 809 O O . ALA A 1 108 ? -16.896 -8.001 15.905 1.00 98.69 108 ALA A O 1
ATOM 810 N N . ALA A 1 109 ? -15.366 -6.732 14.854 1.00 98.56 109 ALA A N 1
ATOM 811 C CA . ALA A 1 109 ? -14.686 -6.279 16.066 1.00 98.56 109 ALA A CA 1
ATOM 812 C C . ALA A 1 109 ? -15.571 -5.333 16.892 1.00 98.56 109 ALA A C 1
ATOM 814 O O . ALA A 1 109 ? -15.696 -5.514 18.102 1.00 98.56 109 ALA A O 1
ATOM 815 N N . LEU A 1 110 ? -16.267 -4.397 16.239 1.00 98.50 110 LEU A N 1
ATOM 816 C CA . LEU A 1 110 ? -17.218 -3.484 16.881 1.00 98.50 110 LEU A CA 1
ATOM 817 C C . LEU A 1 110 ? -18.327 -4.242 17.623 1.00 98.50 110 LEU A C 1
ATOM 819 O O . LEU A 1 110 ? -18.628 -3.919 18.768 1.00 98.50 110 LEU A O 1
ATOM 823 N N . LYS A 1 111 ? -18.881 -5.300 17.016 1.00 98.38 111 LYS A N 1
ATOM 824 C CA . LYS A 1 111 ? -19.915 -6.153 17.637 1.00 98.38 111 LYS A CA 1
ATOM 825 C C . LYS A 1 111 ? -19.423 -6.939 18.856 1.00 98.38 111 LYS A C 1
ATOM 827 O O . LYS A 1 111 ? -20.239 -7.352 19.673 1.00 98.38 111 LYS A O 1
ATOM 832 N N . LYS A 1 112 ? -18.116 -7.191 18.960 1.00 97.44 112 LYS A N 1
ATOM 833 C CA . LYS A 1 112 ? -17.505 -7.978 20.045 1.00 97.44 112 LYS A CA 1
ATOM 834 C C . LYS A 1 112 ? -16.985 -7.122 21.202 1.00 97.44 112 LYS A C 1
ATOM 836 O O . LYS A 1 112 ? -16.535 -7.693 22.192 1.00 97.44 112 LYS A O 1
ATOM 841 N N . ARG A 1 113 ? -17.036 -5.791 21.082 1.00 95.75 113 ARG A N 1
ATOM 842 C CA . ARG A 1 113 ? -16.525 -4.858 22.094 1.00 95.75 113 ARG A CA 1
ATOM 843 C C . ARG A 1 113 ? -17.233 -5.010 23.433 1.00 95.75 113 ARG A C 1
ATOM 845 O O . ARG A 1 113 ? -18.457 -5.113 23.498 1.00 95.75 113 ARG A O 1
ATOM 852 N N . ARG A 1 114 ? -16.449 -4.934 24.505 1.00 96.50 114 ARG A N 1
ATOM 853 C CA . ARG A 1 114 ? -16.904 -4.918 25.896 1.00 96.50 114 ARG A CA 1
ATOM 854 C C . ARG A 1 114 ? -16.371 -3.675 26.618 1.00 96.50 114 ARG A C 1
ATOM 856 O O . ARG A 1 114 ? -15.349 -3.118 26.213 1.00 96.50 114 ARG A O 1
ATOM 863 N N . PRO A 1 115 ? -17.038 -3.225 27.696 1.00 94.50 115 PRO A N 1
ATOM 864 C CA . PRO A 1 115 ? -16.510 -2.159 28.540 1.00 94.50 115 PRO A CA 1
ATOM 865 C C . PRO A 1 115 ? -15.106 -2.500 29.059 1.00 94.50 115 PRO A C 1
ATOM 867 O O . PRO A 1 115 ? -14.893 -3.588 29.587 1.00 94.50 115 PRO A O 1
ATOM 870 N N . GLY A 1 116 ? -14.166 -1.564 28.913 1.00 94.94 116 GLY A N 1
ATOM 871 C CA . GLY A 1 116 ? -12.772 -1.732 29.336 1.00 94.94 116 GLY A CA 1
ATOM 872 C C . GLY A 1 116 ? -11.834 -2.356 28.294 1.00 94.94 116 GLY A C 1
ATOM 873 O O . GLY A 1 116 ? -10.628 -2.355 28.529 1.00 94.94 116 GLY A O 1
ATOM 874 N N . ASP A 1 117 ? -12.343 -2.843 27.152 1.00 97.25 117 ASP A N 1
ATOM 875 C CA . ASP A 1 117 ? -11.485 -3.225 26.020 1.00 97.25 117 ASP A CA 1
ATOM 876 C C . ASP A 1 117 ? -10.743 -1.985 25.473 1.00 97.25 117 ASP A C 1
ATOM 878 O O . ASP A 1 117 ? -11.208 -0.845 25.610 1.00 97.25 117 ASP A O 1
ATOM 882 N N . LYS A 1 118 ? -9.592 -2.199 24.823 1.00 98.06 118 LYS A N 1
ATOM 883 C CA . LYS A 1 118 ? -8.831 -1.105 24.207 1.00 98.06 118 LYS A CA 1
ATOM 884 C C . LYS A 1 118 ? -9.633 -0.453 23.068 1.00 98.06 118 LYS A C 1
ATOM 886 O O . LYS A 1 118 ? -10.498 -1.092 22.452 1.00 98.06 118 LYS A O 1
ATOM 891 N N . PRO A 1 119 ? -9.355 0.819 22.730 1.00 98.31 119 PRO A N 1
ATOM 892 C CA . PRO A 1 119 ? -9.856 1.401 21.489 1.00 98.31 119 PRO A CA 1
ATOM 893 C C . PRO A 1 119 ? -9.422 0.557 20.279 1.00 98.31 119 PRO A C 1
ATOM 895 O O . PRO A 1 119 ? -8.333 -0.016 20.260 1.00 98.31 119 PRO A O 1
ATOM 898 N N . LEU A 1 120 ? -10.294 0.456 19.272 1.00 98.75 120 LEU A N 1
ATOM 899 C CA . LEU A 1 120 ? -9.985 -0.271 18.041 1.00 98.75 120 LEU A CA 1
ATOM 900 C C . LEU A 1 120 ? -9.175 0.623 17.110 1.00 98.75 120 LEU A C 1
ATOM 902 O O . LEU A 1 120 ? -9.466 1.814 16.997 1.00 98.75 120 LEU A O 1
ATOM 906 N N . ALA A 1 121 ? -8.236 0.024 16.385 1.00 98.88 121 ALA A N 1
ATOM 907 C CA . ALA A 1 121 ? -7.452 0.731 15.383 1.00 98.88 121 ALA A CA 1
ATOM 908 C C . ALA A 1 121 ? -7.352 -0.030 14.060 1.00 98.88 121 ALA A C 1
ATOM 910 O O . ALA A 1 121 ? -7.428 -1.257 14.008 1.00 98.88 121 ALA A O 1
ATOM 911 N N . VAL A 1 122 ? -7.104 0.707 12.988 1.00 98.94 122 VAL A N 1
ATOM 912 C CA . VAL A 1 122 ? -6.583 0.207 11.716 1.00 98.94 122 VAL A CA 1
ATOM 913 C C . VAL A 1 122 ? -5.212 0.830 11.506 1.00 98.94 122 VAL A C 1
ATOM 915 O O . VAL A 1 122 ? -5.013 2.006 11.793 1.00 98.94 122 VAL A O 1
ATOM 918 N N . VAL A 1 123 ? -4.262 0.049 11.000 1.00 98.94 123 VAL A N 1
ATOM 919 C CA . VAL A 1 123 ? -2.954 0.565 10.581 1.00 98.94 123 VAL A CA 1
ATOM 920 C C . VAL A 1 123 ? -2.858 0.426 9.071 1.00 98.94 123 VAL A C 1
ATOM 922 O O . VAL A 1 123 ? -3.128 -0.650 8.544 1.00 98.94 123 VAL A O 1
ATOM 925 N N . THR A 1 124 ? -2.484 1.490 8.375 1.00 98.94 124 THR A N 1
ATOM 926 C CA . THR A 1 124 ? -2.393 1.506 6.915 1.00 98.94 124 THR A CA 1
ATOM 927 C C . THR A 1 124 ? -1.067 2.083 6.449 1.00 98.94 124 THR A C 1
ATOM 929 O O . THR A 1 124 ? -0.570 3.056 7.019 1.00 98.94 124 THR A O 1
ATOM 932 N N . ASP A 1 125 ? -0.506 1.500 5.393 1.00 98.81 125 ASP A N 1
ATOM 933 C CA . ASP A 1 125 ? 0.418 2.226 4.527 1.00 98.81 125 ASP A CA 1
ATOM 934 C C . ASP A 1 125 ? -0.313 3.346 3.750 1.00 98.81 125 ASP A C 1
ATOM 936 O O . ASP A 1 125 ? -1.546 3.442 3.789 1.00 98.81 125 ASP A O 1
ATOM 940 N N . MET A 1 126 ? 0.444 4.231 3.095 1.00 98.38 126 MET A N 1
ATOM 941 C CA . MET A 1 126 ? -0.065 5.319 2.268 1.00 98.38 126 MET A CA 1
ATOM 942 C C . MET A 1 126 ? -0.029 5.011 0.765 1.00 98.38 126 MET A C 1
ATOM 944 O O . MET A 1 126 ? -1.081 5.066 0.120 1.00 98.38 126 MET A O 1
ATOM 948 N N . ASP A 1 127 ? 1.152 4.738 0.213 1.00 97.69 127 ASP A N 1
ATOM 949 C CA . ASP A 1 127 ? 1.408 4.680 -1.229 1.00 97.69 127 ASP A CA 1
ATOM 950 C C . ASP A 1 127 ? 0.994 3.331 -1.804 1.00 97.69 127 ASP A C 1
ATOM 952 O O . ASP A 1 127 ? 1.186 2.295 -1.193 1.00 97.69 127 ASP A O 1
ATOM 956 N N . ASP A 1 128 ? 0.307 3.341 -2.943 1.00 97.88 128 ASP A N 1
ATOM 957 C CA . ASP A 1 128 ? -0.330 2.153 -3.523 1.00 97.88 128 ASP A CA 1
ATOM 958 C C . ASP A 1 128 ? -1.291 1.397 -2.569 1.00 97.88 128 ASP A C 1
ATOM 960 O O . ASP A 1 128 ? -1.799 0.324 -2.895 1.00 97.88 128 ASP A O 1
ATOM 964 N N . THR A 1 129 ? -1.666 2.017 -1.443 1.00 98.81 129 THR A N 1
ATOM 965 C CA . THR A 1 129 ? -2.607 1.486 -0.448 1.00 98.81 129 THR A CA 1
ATOM 966 C C . THR A 1 129 ? -3.853 2.365 -0.343 1.00 98.81 129 THR A C 1
ATOM 968 O O . THR A 1 129 ? -4.921 1.987 -0.827 1.00 98.81 129 THR A O 1
ATOM 971 N N . ILE A 1 130 ? -3.750 3.567 0.236 1.00 98.62 130 ILE A N 1
ATOM 972 C CA . ILE A 1 130 ? -4.863 4.542 0.292 1.00 98.62 130 ILE A CA 1
ATOM 973 C C . ILE A 1 130 ? -4.738 5.647 -0.764 1.00 98.62 130 ILE A C 1
ATOM 975 O O . ILE A 1 130 ? -5.732 6.310 -1.077 1.00 98.62 130 ILE A O 1
ATOM 979 N N . LEU A 1 131 ? -3.541 5.811 -1.331 1.00 97.31 131 LEU A N 1
ATOM 980 C CA . LEU A 1 131 ? -3.180 6.763 -2.377 1.00 97.31 131 LEU A CA 1
ATOM 981 C C . LEU A 1 131 ? -2.541 6.024 -3.553 1.00 97.31 131 LEU A C 1
ATOM 983 O O . LEU A 1 131 ? -1.821 5.059 -3.346 1.00 97.31 131 LEU A O 1
ATOM 987 N N . LEU A 1 132 ? -2.763 6.487 -4.781 1.00 97.25 132 LEU A N 1
ATOM 988 C CA . LEU A 1 132 ? -2.187 5.905 -5.991 1.00 97.25 132 LEU A CA 1
ATOM 989 C C . LEU A 1 132 ? -1.319 6.929 -6.736 1.00 97.25 132 LEU A C 1
ATOM 991 O O . LEU A 1 132 ? -1.836 7.972 -7.160 1.00 97.25 132 LEU A O 1
ATOM 995 N N . PRO A 1 133 ? -0.033 6.629 -6.982 1.00 96.00 133 PRO A N 1
ATOM 996 C CA . PRO A 1 133 ? 0.859 7.474 -7.769 1.00 96.00 133 PRO A CA 1
ATOM 997 C C . PRO A 1 133 ? 0.781 7.203 -9.283 1.00 96.00 133 PRO A C 1
ATOM 999 O O . PRO A 1 133 ? 1.792 7.052 -9.964 1.00 96.00 133 PRO A O 1
ATOM 1002 N N . LEU A 1 134 ? -0.428 7.148 -9.853 1.00 96.25 134 LEU A N 1
ATOM 1003 C CA . LEU A 1 134 ? -0.624 6.738 -11.257 1.00 96.25 134 LEU A CA 1
ATOM 1004 C C . LEU A 1 134 ? 0.140 7.622 -12.260 1.00 96.25 134 LEU A C 1
ATOM 1006 O O . LEU A 1 134 ? 0.774 7.111 -13.181 1.00 96.25 134 LEU A O 1
ATOM 1010 N N . ALA A 1 135 ? 0.117 8.946 -12.065 1.00 96.94 135 ALA A N 1
ATOM 1011 C CA . ALA A 1 135 ? 0.781 9.890 -12.966 1.00 96.94 135 ALA A CA 1
ATOM 1012 C C . ALA A 1 135 ? 2.315 9.766 -12.943 1.00 96.94 135 ALA A C 1
ATOM 1014 O O . ALA A 1 135 ? 2.954 9.973 -13.974 1.00 96.94 135 ALA A O 1
ATOM 1015 N N . TYR A 1 136 ? 2.898 9.400 -11.797 1.00 97.75 136 TYR A N 1
ATOM 1016 C CA . TYR A 1 136 ? 4.335 9.150 -11.674 1.00 97.75 136 TYR A CA 1
ATOM 1017 C C . TYR A 1 136 ? 4.761 7.967 -12.547 1.00 97.75 136 TYR A C 1
ATOM 1019 O O . TYR A 1 136 ? 5.678 8.091 -13.357 1.00 97.75 136 TYR A O 1
ATOM 1027 N N . TRP A 1 137 ? 4.033 6.852 -12.467 1.00 97.25 137 TRP A N 1
ATOM 1028 C CA . TRP A 1 137 ? 4.326 5.663 -13.265 1.00 97.25 137 TRP A CA 1
ATOM 1029 C C . TRP A 1 137 ? 4.201 5.908 -14.773 1.00 97.25 137 TRP A C 1
ATOM 1031 O O . TRP A 1 137 ? 5.063 5.490 -15.546 1.00 97.25 137 TRP A O 1
ATOM 1041 N N . GLY A 1 138 ? 3.166 6.638 -15.200 1.00 96.56 138 GLY A N 1
ATOM 1042 C CA . GLY A 1 138 ? 3.028 7.055 -16.598 1.00 96.56 138 GLY A CA 1
ATOM 1043 C C . GLY A 1 138 ? 4.159 7.985 -17.055 1.00 96.56 138 GLY A C 1
ATOM 1044 O O . GLY A 1 138 ? 4.642 7.867 -18.182 1.00 96.56 138 GLY A O 1
ATOM 1045 N N . TYR A 1 139 ? 4.623 8.879 -16.176 1.00 96.50 139 TYR A N 1
ATOM 1046 C CA . TYR A 1 139 ? 5.760 9.755 -16.449 1.00 96.50 139 TYR A CA 1
ATOM 1047 C C . TYR A 1 139 ? 7.062 8.967 -16.647 1.00 96.50 139 TYR A C 1
ATOM 1049 O O . TYR A 1 139 ? 7.750 9.200 -17.636 1.00 96.50 139 TYR A O 1
ATOM 1057 N N . LEU A 1 140 ? 7.366 7.990 -15.787 1.00 96.00 140 LEU A N 1
ATOM 1058 C CA . LEU A 1 140 ? 8.558 7.147 -15.938 1.00 96.00 140 LEU A CA 1
ATOM 1059 C C . LEU A 1 140 ? 8.613 6.436 -17.297 1.00 96.00 140 LEU A C 1
ATOM 1061 O O . LEU A 1 140 ? 9.662 6.429 -17.939 1.00 96.00 140 LEU A O 1
ATOM 1065 N N . ILE A 1 141 ? 7.482 5.900 -17.767 1.00 95.38 141 ILE A N 1
ATOM 1066 C CA . ILE A 1 141 ? 7.393 5.254 -19.085 1.00 95.38 141 ILE A CA 1
ATOM 1067 C C . ILE A 1 141 ? 7.661 6.256 -20.212 1.00 95.38 141 ILE A C 1
ATOM 1069 O O . ILE A 1 141 ? 8.416 5.945 -21.133 1.00 95.38 141 ILE A O 1
ATOM 1073 N N . ASN A 1 142 ? 7.083 7.460 -20.139 1.00 94.56 142 ASN A N 1
ATOM 1074 C CA . ASN A 1 142 ? 7.323 8.509 -21.136 1.00 94.56 142 ASN A CA 1
ATOM 1075 C C . ASN A 1 142 ? 8.801 8.936 -21.188 1.00 94.56 142 ASN A C 1
ATOM 1077 O O . ASN A 1 142 ? 9.296 9.290 -22.255 1.00 94.56 142 ASN A O 1
ATOM 1081 N N . GLU A 1 143 ? 9.511 8.840 -20.062 1.00 93.44 143 GLU A N 1
ATOM 1082 C CA . GLU A 1 143 ? 10.953 9.096 -19.941 1.00 93.44 143 GLU A CA 1
ATOM 1083 C C . GLU A 1 143 ? 11.825 7.851 -20.216 1.00 93.44 143 GLU A C 1
ATOM 1085 O O . GLU A 1 143 ? 13.039 7.874 -19.993 1.00 93.44 143 GLU A O 1
ATOM 1090 N N . GLY A 1 144 ? 11.227 6.742 -20.667 1.00 91.81 144 GLY A N 1
ATOM 1091 C CA . GLY A 1 144 ? 11.927 5.499 -21.003 1.00 91.81 144 GLY A CA 1
ATOM 1092 C C . GLY A 1 144 ? 12.523 4.743 -19.807 1.00 91.81 144 GLY A C 1
ATOM 1093 O O . GLY A 1 144 ? 13.385 3.886 -19.999 1.00 91.81 144 GLY A O 1
ATOM 1094 N N . GLN A 1 145 ? 12.096 5.040 -18.579 1.00 92.62 145 GLN A N 1
ATOM 1095 C CA . GLN A 1 145 ? 12.608 4.387 -17.372 1.00 92.62 145 GLN A CA 1
ATOM 1096 C C . GLN A 1 145 ? 11.967 3.011 -17.172 1.00 92.62 145 GLN A C 1
ATOM 1098 O O . GLN A 1 145 ? 10.757 2.853 -17.321 1.00 92.62 145 GLN A O 1
ATOM 1103 N N . ASP A 1 146 ? 12.783 2.016 -16.822 1.00 92.25 146 ASP A N 1
ATOM 1104 C CA . ASP A 1 146 ? 12.349 0.622 -16.628 1.00 92.25 146 ASP A CA 1
ATOM 1105 C C . ASP A 1 146 ? 11.999 0.278 -15.173 1.00 92.25 146 ASP A C 1
ATOM 1107 O O . ASP A 1 146 ? 11.400 -0.764 -14.909 1.00 92.25 146 ASP A O 1
ATOM 1111 N N . PHE A 1 147 ? 12.403 1.129 -14.234 1.00 95.00 147 PHE A N 1
ATOM 1112 C CA . PHE A 1 147 ? 12.289 0.917 -12.796 1.00 95.00 147 PHE A CA 1
ATOM 1113 C C . PHE A 1 147 ? 11.917 2.232 -12.109 1.00 95.00 147 PHE A C 1
ATOM 1115 O O . PHE A 1 147 ? 11.954 3.294 -12.735 1.00 95.00 147 PHE A O 1
ATOM 1122 N N . PHE A 1 148 ? 11.557 2.140 -10.829 1.00 95.81 148 PHE A N 1
ATOM 1123 C CA . PHE A 1 148 ? 11.388 3.295 -9.953 1.00 95.81 148 PHE A CA 1
ATOM 1124 C C . PHE A 1 148 ? 12.647 4.183 -9.948 1.00 95.81 148 PHE A C 1
ATOM 1126 O O . PHE A 1 148 ? 13.764 3.697 -10.134 1.00 95.81 148 PHE A O 1
ATOM 1133 N N . ASP A 1 149 ? 12.451 5.486 -9.757 1.00 94.75 149 ASP A N 1
ATOM 1134 C CA . ASP A 1 149 ? 13.506 6.500 -9.753 1.00 94.75 149 ASP A CA 1
ATOM 1135 C C . ASP A 1 149 ? 13.251 7.512 -8.627 1.00 94.75 149 ASP A C 1
ATOM 1137 O O . ASP A 1 149 ? 12.340 8.347 -8.725 1.00 94.75 149 ASP A O 1
ATOM 1141 N N . ASP A 1 150 ? 14.071 7.419 -7.579 1.00 93.12 150 ASP A N 1
ATOM 1142 C CA . ASP A 1 150 ? 14.041 8.251 -6.369 1.00 93.12 150 ASP A CA 1
ATOM 1143 C C . ASP A 1 150 ? 14.073 9.763 -6.681 1.00 93.12 150 ASP A C 1
ATOM 1145 O O . ASP A 1 150 ? 13.149 10.481 -6.293 1.00 93.12 150 ASP A O 1
ATOM 1149 N N . PRO A 1 151 ? 15.041 10.294 -7.463 1.00 94.50 151 PRO A N 1
ATOM 1150 C CA . PRO A 1 151 ? 15.073 11.727 -7.766 1.00 94.50 151 PRO A CA 1
ATOM 1151 C C . PRO A 1 151 ? 13.808 12.243 -8.468 1.00 94.50 151 PRO A C 1
ATOM 1153 O O . PRO A 1 151 ? 13.363 13.369 -8.220 1.00 94.50 151 PRO A O 1
ATOM 1156 N N . LYS A 1 152 ? 13.207 11.444 -9.361 1.00 95.88 152 LYS A N 1
ATOM 1157 C CA . LYS A 1 152 ? 11.936 11.800 -10.013 1.00 95.88 152 LYS A CA 1
ATOM 1158 C C . LYS A 1 152 ? 10.765 11.713 -9.044 1.00 95.88 152 LYS A C 1
ATOM 1160 O O . LYS A 1 152 ? 9.852 12.533 -9.157 1.00 95.88 152 LYS A O 1
ATOM 1165 N N . TRP A 1 153 ? 10.776 10.755 -8.119 1.00 95.75 153 TRP A N 1
ATOM 1166 C CA . TRP A 1 153 ? 9.761 10.623 -7.077 1.00 95.75 153 TRP A CA 1
ATOM 1167 C C . TRP A 1 153 ? 9.772 11.832 -6.141 1.00 95.75 153 TRP A C 1
ATOM 1169 O O . TRP A 1 153 ? 8.737 12.480 -5.961 1.00 95.75 153 TRP A O 1
ATOM 1179 N N . ASP A 1 154 ? 10.954 12.225 -5.669 1.00 95.31 154 ASP A N 1
ATOM 1180 C CA . ASP A 1 154 ? 11.170 13.406 -4.830 1.00 95.31 154 ASP A CA 1
ATOM 1181 C C . ASP A 1 154 ? 10.693 14.693 -5.501 1.00 95.31 154 ASP A C 1
ATOM 1183 O O . ASP A 1 154 ? 10.062 15.545 -4.872 1.00 95.31 154 ASP A O 1
ATOM 1187 N N . ALA A 1 155 ? 10.942 14.833 -6.804 1.00 95.44 155 ALA A N 1
ATOM 1188 C CA . ALA A 1 155 ? 10.462 15.969 -7.582 1.00 95.44 155 ALA A CA 1
ATOM 1189 C C . ALA A 1 155 ? 8.945 15.922 -7.852 1.00 95.44 155 ALA A C 1
ATOM 1191 O O . ALA A 1 155 ? 8.334 16.959 -8.137 1.00 95.44 155 ALA A O 1
ATOM 1192 N N . TRP A 1 156 ? 8.330 14.738 -7.819 1.00 96.44 156 TRP A N 1
ATOM 1193 C CA . TRP A 1 156 ? 6.915 14.535 -8.122 1.00 96.44 156 TRP A CA 1
ATOM 1194 C C . TRP A 1 156 ? 6.015 14.674 -6.891 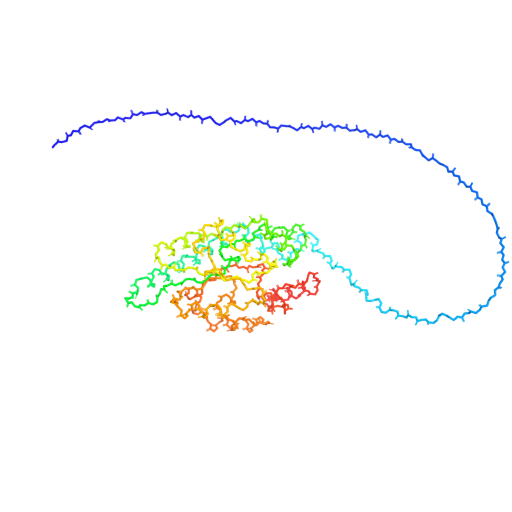1.00 96.44 156 TRP A C 1
ATOM 1196 O O . TRP A 1 156 ? 4.970 15.316 -6.995 1.00 96.44 156 TRP A O 1
ATOM 1206 N N . ILE A 1 157 ? 6.421 14.154 -5.729 1.00 95.62 157 ILE A N 1
ATOM 1207 C CA . ILE A 1 157 ? 5.633 14.182 -4.485 1.00 95.62 157 ILE A CA 1
ATOM 1208 C C . ILE A 1 157 ? 5.080 15.581 -4.149 1.00 95.62 157 ILE A C 1
ATOM 1210 O O . ILE A 1 157 ? 3.874 15.691 -3.918 1.00 95.62 157 ILE A O 1
ATOM 1214 N N . PRO A 1 158 ? 5.872 16.672 -4.190 1.00 94.38 158 PRO A N 1
ATOM 1215 C CA . PRO A 1 158 ? 5.379 18.011 -3.868 1.00 94.38 158 PRO A CA 1
ATOM 1216 C C . PRO A 1 158 ? 4.361 18.563 -4.876 1.00 94.38 158 PRO A C 1
ATOM 1218 O O . PRO A 1 158 ? 3.691 19.550 -4.581 1.00 94.38 158 PRO A O 1
ATOM 1221 N N . LYS A 1 159 ? 4.231 17.958 -6.068 1.00 93.81 159 LYS A N 1
ATOM 1222 C CA . LYS A 1 159 ? 3.243 18.359 -7.085 1.00 93.81 159 LYS A CA 1
ATOM 1223 C C . LYS A 1 159 ? 1.819 17.925 -6.727 1.00 93.81 159 LYS A C 1
ATOM 1225 O O . LYS A 1 159 ? 0.891 18.372 -7.396 1.00 93.81 159 LYS A O 1
ATOM 1230 N N . ASN A 1 160 ? 1.651 17.071 -5.711 1.00 87.31 160 ASN A N 1
ATOM 1231 C CA . ASN A 1 160 ? 0.360 16.636 -5.171 1.00 87.31 160 ASN A CA 1
ATOM 1232 C C . ASN A 1 160 ? -0.614 16.111 -6.250 1.00 87.31 160 ASN A C 1
ATOM 1234 O O . ASN A 1 160 ? -1.777 16.499 -6.326 1.00 87.31 160 ASN A O 1
ATOM 1238 N N . GLN A 1 161 ? -0.108 15.236 -7.125 1.00 90.50 161 GLN A N 1
ATOM 1239 C CA . GLN A 1 161 ? -0.884 14.574 -8.187 1.00 90.50 161 GLN A CA 1
ATOM 1240 C C . GLN A 1 161 ? -1.343 13.159 -7.793 1.00 90.50 161 GLN A C 1
ATOM 1242 O O . GLN A 1 161 ? -1.739 12.363 -8.646 1.00 90.50 161 GLN A O 1
ATOM 1247 N N . ILE A 1 162 ? -1.249 12.828 -6.506 1.00 89.62 162 ILE A N 1
ATOM 1248 C CA . ILE A 1 162 ? -1.767 11.581 -5.946 1.00 89.62 162 ILE A CA 1
ATOM 1249 C C . ILE A 1 162 ? -3.292 11.546 -6.052 1.00 89.62 162 ILE A C 1
ATOM 1251 O O . ILE A 1 162 ? -3.970 12.564 -5.906 1.00 89.62 162 ILE A O 1
ATOM 1255 N N . VAL A 1 163 ? -3.842 10.355 -6.268 1.00 93.81 163 VAL A N 1
ATOM 1256 C CA . VAL A 1 163 ? -5.293 10.142 -6.248 1.00 93.81 163 VAL A CA 1
ATOM 1257 C C . VAL A 1 163 ? -5.672 9.136 -5.164 1.00 93.81 163 VAL A C 1
ATOM 1259 O O . VAL A 1 163 ? -4.880 8.246 -4.864 1.00 93.81 163 VAL A O 1
ATOM 1262 N N . PRO A 1 164 ? -6.869 9.231 -4.571 1.00 97.25 164 PRO A N 1
ATOM 1263 C CA . PRO A 1 164 ? -7.376 8.211 -3.659 1.00 97.25 164 PRO A CA 1
ATOM 1264 C C . PRO A 1 164 ? -7.452 6.847 -4.347 1.00 97.25 164 PRO A C 1
ATOM 1266 O O . PRO A 1 164 ? -7.913 6.757 -5.491 1.00 97.25 164 PRO A O 1
ATOM 1269 N N . SER A 1 165 ? -7.069 5.778 -3.653 1.00 98.31 165 SER A N 1
ATOM 1270 C CA . SER A 1 165 ? -7.355 4.432 -4.146 1.00 98.31 165 SER A CA 1
ATOM 1271 C C . SER A 1 165 ? -8.863 4.116 -4.069 1.00 98.31 165 SER A C 1
ATOM 1273 O O . SER A 1 165 ? -9.574 4.659 -3.216 1.00 98.31 165 SER A O 1
ATOM 1275 N N . PRO A 1 166 ? -9.412 3.277 -4.971 1.00 98.50 166 PRO A N 1
ATOM 1276 C CA . PRO A 1 166 ? -10.848 2.997 -5.001 1.00 98.50 166 PRO A CA 1
ATOM 1277 C C . PRO A 1 166 ? -11.375 2.429 -3.674 1.00 98.50 166 PRO A C 1
ATOM 1279 O O . PRO A 1 166 ? -10.962 1.356 -3.248 1.00 98.50 166 PRO A O 1
ATOM 1282 N N . GLY A 1 167 ? -12.321 3.120 -3.032 1.00 98.38 167 GLY A N 1
ATOM 1283 C CA . GLY A 1 167 ? -12.923 2.690 -1.764 1.00 98.38 167 GLY A CA 1
ATOM 1284 C C . GLY A 1 167 ? -12.196 3.153 -0.495 1.00 98.38 167 GLY A C 1
ATOM 1285 O O . GLY A 1 167 ? -12.718 2.929 0.601 1.00 98.38 167 GLY A O 1
ATOM 1286 N N . SER A 1 168 ? -11.020 3.789 -0.602 1.00 98.50 168 SER A N 1
ATOM 1287 C CA . SER A 1 168 ? -10.238 4.168 0.581 1.00 98.50 168 SER A CA 1
ATOM 1288 C C . SER A 1 168 ? -10.933 5.237 1.411 1.00 98.50 168 SER A C 1
ATOM 1290 O O . SER A 1 168 ? -11.107 5.058 2.614 1.00 98.50 168 SER A O 1
ATOM 1292 N N . GLN A 1 169 ? -11.407 6.320 0.792 1.00 98.06 169 GLN A N 1
ATOM 1293 C CA . GLN A 1 169 ? -12.083 7.402 1.512 1.00 98.06 169 GLN A CA 1
ATOM 1294 C C . GLN A 1 169 ? -13.358 6.923 2.211 1.00 98.06 169 GLN A C 1
ATOM 1296 O O . GLN A 1 169 ? -13.640 7.336 3.337 1.00 98.06 169 GLN A O 1
ATOM 1301 N N . GLU A 1 170 ? -14.139 6.054 1.565 1.00 98.50 170 GLU A N 1
ATOM 1302 C CA . GLU A 1 170 ? -15.343 5.464 2.145 1.00 98.50 170 GLU A CA 1
ATOM 1303 C C . GLU A 1 170 ? -15.020 4.620 3.376 1.00 98.50 170 GLU A C 1
ATOM 1305 O O . GLU A 1 170 ? -15.695 4.746 4.399 1.00 98.50 170 GLU A O 1
ATOM 1310 N N . PHE A 1 171 ? -13.983 3.785 3.293 1.00 98.88 171 PHE A N 1
ATOM 1311 C CA . PHE A 1 171 ? -13.541 2.958 4.409 1.00 98.88 171 PHE A CA 1
ATOM 1312 C C . PHE A 1 171 ? -12.980 3.798 5.565 1.00 98.88 171 PHE A C 1
ATOM 1314 O O . PHE A 1 171 ? -13.371 3.602 6.715 1.00 98.88 171 PHE A O 1
ATOM 1321 N N . LEU A 1 172 ? -12.122 4.776 5.267 1.00 98.81 172 LEU A N 1
ATOM 1322 C CA . LEU A 1 172 ? -11.535 5.667 6.266 1.00 98.81 172 LEU A CA 1
ATOM 1323 C C . LEU A 1 172 ? -12.615 6.464 7.011 1.00 98.81 172 LEU A C 1
ATOM 1325 O O . LEU A 1 172 ? -12.629 6.504 8.244 1.00 98.81 172 LEU A O 1
ATOM 1329 N N . ARG A 1 173 ? -13.575 7.041 6.280 1.00 98.75 173 ARG A N 1
ATOM 1330 C CA . ARG A 1 173 ? -14.726 7.728 6.877 1.00 98.75 173 ARG A CA 1
ATOM 1331 C C . ARG A 1 173 ? -15.557 6.783 7.745 1.00 98.75 173 ARG A C 1
ATOM 1333 O O . ARG A 1 173 ? -15.895 7.148 8.867 1.00 98.75 173 ARG A O 1
ATOM 1340 N N . PHE A 1 174 ? -15.824 5.565 7.270 1.00 98.81 174 PHE A N 1
ATOM 1341 C CA . PHE A 1 174 ? -16.525 4.548 8.054 1.00 98.81 174 PHE A CA 1
ATOM 1342 C C . PHE A 1 174 ? -15.815 4.259 9.389 1.00 98.81 174 PHE A C 1
ATOM 1344 O O . PHE A 1 174 ? -16.480 4.217 10.425 1.00 98.81 174 PHE A O 1
ATOM 1351 N N . CYS A 1 175 ? -14.485 4.118 9.400 1.00 98.88 175 CYS A N 1
ATOM 1352 C CA . CYS A 1 175 ? -13.720 3.951 10.640 1.00 98.88 175 CYS A CA 1
ATOM 1353 C C . CYS A 1 175 ? -13.940 5.130 11.600 1.00 98.88 175 CYS A C 1
ATOM 1355 O O . CYS A 1 175 ? -14.317 4.922 12.756 1.00 98.88 175 CYS A O 1
ATOM 1357 N N . ARG A 1 176 ? -13.808 6.367 11.104 1.00 98.56 176 ARG A N 1
ATOM 1358 C CA . ARG A 1 176 ? -13.991 7.587 11.906 1.00 98.56 176 ARG A CA 1
ATOM 1359 C C . ARG A 1 176 ? -15.389 7.708 12.511 1.00 98.56 176 ARG A C 1
ATOM 1361 O O . ARG A 1 176 ? -15.510 8.088 13.677 1.00 98.56 176 ARG A O 1
ATOM 1368 N N . GLU A 1 177 ? -16.422 7.406 11.728 1.00 98.69 177 GLU A N 1
ATOM 1369 C CA . GLU A 1 177 ? -17.833 7.454 12.143 1.00 98.69 177 GLU A CA 1
ATOM 1370 C C . GLU A 1 177 ? -18.168 6.396 13.202 1.00 98.69 177 GLU A C 1
ATOM 1372 O O . GLU A 1 177 ? -19.075 6.596 14.006 1.00 98.69 177 GLU A O 1
ATOM 1377 N N . ASN A 1 178 ? -17.410 5.297 13.248 1.00 98.56 178 ASN A N 1
ATOM 1378 C CA . ASN A 1 178 ? -17.616 4.195 14.190 1.00 98.56 178 ASN A CA 1
ATOM 1379 C C . ASN A 1 178 ? -16.593 4.178 15.341 1.00 98.56 178 ASN A C 1
ATOM 1381 O O . ASN A 1 178 ? -16.497 3.188 16.067 1.00 98.56 178 ASN A O 1
ATOM 1385 N N . GLY A 1 179 ? -15.837 5.266 15.530 1.00 98.19 179 GLY A N 1
ATOM 1386 C CA . GLY A 1 179 ? -14.877 5.397 16.631 1.00 98.19 179 GLY A CA 1
ATOM 1387 C C . GLY A 1 179 ? -13.711 4.408 16.553 1.00 98.19 179 GLY A C 1
ATOM 1388 O O . GLY A 1 179 ? -13.244 3.929 17.588 1.00 98.19 179 GLY A O 1
ATOM 1389 N N . VAL A 1 180 ? -13.285 4.071 15.335 1.00 98.81 180 VAL A N 1
ATOM 1390 C CA . VAL A 1 180 ? -12.102 3.256 15.047 1.00 98.81 180 VAL A CA 1
ATOM 1391 C C . VAL A 1 180 ? -11.017 4.184 14.524 1.00 98.81 180 VAL A C 1
ATOM 1393 O O . VAL A 1 180 ? -11.201 4.836 13.494 1.00 98.81 180 VAL A O 1
ATOM 1396 N N . GLU A 1 181 ? -9.898 4.252 15.235 1.00 98.81 181 GLU A N 1
ATOM 1397 C CA . GLU A 1 181 ? -8.786 5.120 14.852 1.00 98.81 181 GLU A CA 1
ATOM 1398 C C . GLU A 1 181 ? -8.022 4.541 13.663 1.00 98.81 181 GLU A C 1
ATOM 1400 O O . GLU A 1 181 ? -7.944 3.323 13.486 1.00 98.81 181 GLU A O 1
ATOM 1405 N N . VAL A 1 182 ? -7.467 5.415 12.825 1.00 98.88 182 VAL A N 1
ATOM 1406 C CA . VAL A 1 182 ? -6.655 5.006 11.677 1.00 98.88 182 VAL A CA 1
ATOM 1407 C C . VAL A 1 182 ? -5.271 5.615 11.811 1.00 98.88 182 VAL A C 1
ATOM 1409 O O . VAL A 1 182 ? -5.132 6.832 11.876 1.00 98.88 182 VAL A O 1
ATOM 1412 N N . PHE A 1 183 ? -4.257 4.757 11.825 1.00 98.94 183 PHE A N 1
ATOM 1413 C CA . PHE A 1 183 ? -2.852 5.138 11.867 1.00 98.94 183 PHE A CA 1
ATOM 1414 C C . PHE A 1 183 ? -2.217 4.950 10.494 1.00 98.94 183 PHE A C 1
ATOM 1416 O O . PHE A 1 183 ? -2.296 3.867 9.912 1.00 98.94 183 PHE A O 1
ATOM 1423 N N . TYR A 1 184 ? -1.541 5.986 10.010 1.00 98.88 184 TYR A N 1
ATOM 1424 C CA . TYR A 1 184 ? -0.861 6.014 8.719 1.00 98.88 184 TYR A CA 1
ATOM 1425 C C . TYR A 1 184 ? 0.636 5.848 8.956 1.00 98.88 184 TYR A C 1
ATOM 1427 O O . TYR A 1 184 ? 1.261 6.688 9.603 1.00 98.88 184 TYR A O 1
ATOM 1435 N N . VAL A 1 185 ? 1.220 4.758 8.467 1.00 98.75 185 VAL A N 1
ATOM 1436 C CA . VAL A 1 185 ? 2.641 4.450 8.663 1.00 98.75 185 VAL A CA 1
ATOM 1437 C C . VAL A 1 185 ? 3.295 4.288 7.301 1.00 98.75 185 VAL A C 1
ATOM 1439 O O . VAL A 1 185 ? 3.148 3.249 6.661 1.00 98.75 185 VAL A O 1
ATOM 1442 N N . THR A 1 186 ? 4.031 5.311 6.878 1.00 98.00 186 THR A N 1
ATOM 1443 C CA . THR A 1 186 ? 4.699 5.377 5.572 1.00 98.00 186 THR A CA 1
ATOM 1444 C C . THR A 1 186 ? 6.218 5.366 5.728 1.00 98.00 186 THR A C 1
ATOM 1446 O O . THR A 1 186 ? 6.753 5.812 6.744 1.00 98.00 186 THR A O 1
ATOM 1449 N N . SER A 1 187 ? 6.912 4.857 4.713 1.00 95.50 187 SER A N 1
ATOM 1450 C CA . SER A 1 187 ? 8.379 4.857 4.609 1.00 95.50 187 SER A CA 1
ATOM 1451 C C . SER A 1 187 ? 8.887 5.810 3.527 1.00 95.50 187 SER A C 1
ATOM 1453 O O . SER A 1 187 ? 9.967 5.604 2.987 1.00 95.50 187 SER A O 1
ATOM 1455 N N . ARG A 1 188 ? 8.093 6.830 3.181 1.00 93.25 188 ARG A N 1
ATOM 1456 C CA . ARG A 1 188 ? 8.542 7.925 2.319 1.00 93.25 188 ARG A CA 1
ATOM 1457 C C . ARG A 1 188 ? 9.789 8.595 2.898 1.00 93.25 188 ARG A C 1
ATOM 1459 O O . ARG A 1 188 ? 9.849 8.828 4.104 1.00 93.25 188 ARG A O 1
ATOM 1466 N N . GLU A 1 189 ? 10.685 8.999 2.005 1.00 91.38 189 GLU A N 1
ATOM 1467 C CA . GLU A 1 189 ? 11.793 9.912 2.270 1.00 91.38 189 GLU A CA 1
ATOM 1468 C C . GLU A 1 189 ? 11.946 10.867 1.080 1.00 91.38 189 GLU A C 1
ATOM 1470 O O . GLU A 1 189 ? 12.290 10.448 -0.010 1.00 91.38 189 GLU A O 1
ATOM 1475 N N . GLN A 1 190 ? 11.611 12.138 1.279 1.00 92.81 190 GLN A N 1
ATOM 1476 C CA . GLN A 1 190 ? 11.770 13.270 0.352 1.00 92.81 190 GLN A CA 1
ATOM 1477 C C . GLN A 1 190 ? 12.598 14.392 1.023 1.00 92.81 190 GLN A C 1
ATOM 1479 O O . GLN A 1 190 ? 12.399 15.586 0.768 1.00 92.81 190 GLN A O 1
ATOM 1484 N N . GLY A 1 191 ? 13.462 14.041 1.982 1.00 93.12 191 GLY A N 1
ATOM 1485 C CA . GLY A 1 191 ? 14.212 14.984 2.810 1.00 93.12 191 GLY A CA 1
ATOM 1486 C C . GLY A 1 191 ? 13.411 15.572 3.979 1.00 93.12 191 GLY A C 1
ATOM 1487 O O . GLY A 1 191 ? 12.409 15.028 4.444 1.00 93.12 191 GLY A O 1
ATOM 1488 N N . GLU A 1 192 ? 13.837 16.732 4.480 1.00 93.81 192 GLU A N 1
ATOM 1489 C CA . GLU A 1 192 ? 13.291 17.334 5.713 1.00 93.81 192 GLU A CA 1
ATOM 1490 C C . GLU A 1 192 ? 11.780 17.610 5.673 1.00 93.81 192 GLU A C 1
ATOM 1492 O O . GLU A 1 192 ? 11.105 17.590 6.701 1.00 93.81 192 GLU A O 1
ATOM 1497 N N . ARG A 1 193 ? 11.223 17.817 4.476 1.00 95.62 193 ARG A N 1
ATOM 1498 C CA . ARG A 1 193 ? 9.806 18.153 4.280 1.00 95.62 193 ARG A CA 1
ATOM 1499 C C . ARG A 1 193 ? 8.893 16.941 4.106 1.00 95.62 193 ARG A C 1
ATOM 1501 O O . ARG A 1 193 ? 7.686 17.109 3.947 1.00 95.62 193 ARG A O 1
ATOM 1508 N N . THR A 1 194 ? 9.426 15.721 4.168 1.00 96.25 194 THR A N 1
ATOM 1509 C CA . THR A 1 194 ? 8.658 14.481 3.949 1.00 96.25 194 THR A CA 1
ATOM 1510 C C . THR A 1 194 ? 7.397 14.409 4.803 1.00 96.25 194 THR A C 1
ATOM 1512 O O . THR A 1 194 ? 6.314 14.092 4.310 1.00 96.25 194 THR A O 1
ATOM 1515 N N . TYR A 1 195 ? 7.527 14.750 6.088 1.00 97.69 195 TYR A N 1
ATOM 1516 C CA . TYR A 1 195 ? 6.402 14.745 7.015 1.00 97.69 195 TYR A CA 1
ATOM 1517 C C . TYR A 1 195 ? 5.297 15.716 6.585 1.00 97.69 195 TYR A C 1
ATOM 1519 O O . TYR A 1 195 ? 4.116 15.375 6.624 1.00 97.69 195 TYR A O 1
ATOM 1527 N N . GLU A 1 196 ? 5.675 16.913 6.140 1.00 97.50 196 GLU A N 1
ATOM 1528 C CA . GLU A 1 196 ? 4.745 17.947 5.685 1.00 97.50 196 GLU A CA 1
ATOM 1529 C C . GLU A 1 196 ? 3.984 17.488 4.442 1.00 97.50 196 GLU A C 1
ATOM 1531 O O . GLU A 1 196 ? 2.765 17.637 4.387 1.00 97.50 196 GLU A O 1
ATOM 1536 N N . TYR A 1 197 ? 4.679 16.876 3.477 1.00 97.25 197 TYR A N 1
ATOM 1537 C CA . TYR A 1 197 ? 4.050 16.347 2.267 1.00 97.25 197 TYR A CA 1
ATOM 1538 C C . TYR A 1 197 ? 3.069 15.216 2.582 1.00 97.25 197 TYR A C 1
ATOM 1540 O O . TYR A 1 197 ? 1.936 15.239 2.109 1.00 97.25 197 TYR A O 1
ATOM 1548 N N . ALA A 1 198 ? 3.464 14.249 3.415 1.00 97.62 198 ALA A N 1
ATOM 1549 C CA . ALA A 1 198 ? 2.578 13.162 3.824 1.00 97.62 198 ALA A CA 1
ATOM 1550 C C . ALA A 1 198 ? 1.341 13.687 4.578 1.00 97.62 198 ALA A C 1
ATOM 1552 O O . ALA A 1 198 ? 0.217 13.275 4.293 1.00 97.62 198 ALA A O 1
ATOM 1553 N N . MET A 1 199 ? 1.531 14.647 5.487 1.00 97.94 199 MET A N 1
ATOM 1554 C CA . MET A 1 199 ? 0.442 15.285 6.225 1.00 97.94 199 MET A CA 1
ATOM 1555 C C . MET A 1 199 ? -0.529 16.030 5.300 1.00 97.94 199 MET A C 1
ATOM 1557 O O . MET A 1 199 ? -1.744 15.887 5.431 1.00 97.94 199 MET A O 1
ATOM 1561 N N . GLU A 1 200 ? -0.013 16.815 4.355 1.00 96.50 200 GLU A N 1
ATOM 1562 C CA . GLU A 1 200 ? -0.845 17.561 3.408 1.00 96.50 200 GLU A CA 1
ATOM 1563 C C . GLU A 1 200 ? -1.652 16.623 2.508 1.00 96.50 200 GLU A C 1
ATOM 1565 O O . GLU A 1 200 ? -2.843 16.832 2.292 1.00 96.50 200 GLU A O 1
ATOM 1570 N N . HIS A 1 201 ? -1.046 15.525 2.065 1.00 96.38 201 HIS A N 1
ATOM 1571 C CA . HIS A 1 201 ? -1.729 14.499 1.287 1.00 96.38 201 HIS A CA 1
ATOM 1572 C C . HIS A 1 201 ? -2.882 13.833 2.045 1.00 96.38 201 HIS A C 1
ATOM 1574 O O . HIS A 1 201 ? -3.950 13.631 1.466 1.00 96.38 201 HIS A O 1
ATOM 1580 N N . LEU A 1 202 ? -2.720 13.552 3.342 1.00 97.69 202 LEU A N 1
ATOM 1581 C CA . LEU A 1 202 ? -3.823 13.060 4.174 1.00 97.69 202 LEU A CA 1
ATOM 1582 C C . LEU A 1 202 ? -4.952 14.093 4.296 1.00 97.69 202 LEU A C 1
ATOM 1584 O O . LEU A 1 202 ? -6.126 13.733 4.201 1.00 97.69 202 LEU A O 1
ATOM 1588 N N . LYS A 1 203 ? -4.622 15.380 4.450 1.00 95.44 203 LYS A N 1
ATOM 1589 C CA . LYS A 1 203 ? -5.625 16.456 4.521 1.00 95.44 203 LYS A CA 1
ATOM 1590 C C . LYS A 1 203 ? -6.388 16.624 3.213 1.00 95.44 203 LYS A C 1
ATOM 1592 O O . LYS A 1 203 ? -7.613 16.700 3.237 1.00 95.44 203 LYS A O 1
ATOM 1597 N N . VAL A 1 204 ? -5.684 16.639 2.083 1.00 92.00 204 VAL A N 1
ATOM 1598 C CA . VAL A 1 204 ? -6.278 16.745 0.741 1.00 92.00 204 VAL A CA 1
ATOM 1599 C C . VAL A 1 204 ? -7.175 15.544 0.440 1.00 92.00 204 VAL A C 1
ATOM 1601 O O . VAL A 1 204 ? -8.234 15.704 -0.162 1.00 92.00 204 VAL A O 1
ATOM 1604 N N . LEU A 1 205 ? -6.805 14.355 0.923 1.00 92.00 205 LEU A N 1
ATOM 1605 C CA . LEU A 1 205 ? -7.628 13.148 0.840 1.00 92.00 205 LEU A CA 1
ATOM 1606 C C . LEU A 1 205 ? -8.908 13.227 1.698 1.00 92.00 205 LEU A C 1
ATOM 1608 O O . LEU A 1 205 ? -9.815 12.415 1.517 1.00 92.00 205 LEU A O 1
ATOM 1612 N N . GLY A 1 206 ? -8.987 14.167 2.646 1.00 94.25 206 GLY A N 1
ATOM 1613 C CA . GLY A 1 206 ? -10.020 14.174 3.681 1.00 94.25 206 GLY A CA 1
ATOM 1614 C C . GLY A 1 206 ? -9.886 12.986 4.638 1.00 94.25 206 GLY A C 1
ATOM 1615 O O . GLY A 1 206 ? -10.882 12.526 5.198 1.00 94.25 206 GLY A O 1
ATOM 1616 N N . ALA A 1 207 ? -8.668 12.457 4.795 1.00 97.50 207 ALA A N 1
ATOM 1617 C CA . ALA A 1 207 ? -8.398 11.333 5.672 1.00 97.50 207 ALA A CA 1
ATOM 1618 C C . ALA A 1 207 ? -8.651 11.745 7.135 1.00 97.50 207 ALA A C 1
ATOM 1620 O O . ALA A 1 207 ? -8.199 12.811 7.569 1.00 97.50 207 ALA A O 1
ATOM 1621 N N . PRO A 1 208 ? -9.379 10.937 7.922 1.00 98.06 208 PRO A N 1
ATOM 1622 C CA . PRO A 1 208 ? -9.575 11.221 9.332 1.00 98.06 208 PRO A CA 1
ATOM 1623 C C . PRO A 1 208 ? -8.248 11.098 10.079 1.00 98.06 208 PRO A C 1
ATOM 1625 O O . PRO A 1 208 ? -7.362 10.362 9.649 1.00 98.06 208 PRO A O 1
ATOM 1628 N N . TYR A 1 209 ? -8.137 11.773 11.222 1.00 98.12 209 TYR A N 1
ATOM 1629 C CA . TYR A 1 209 ? -6.943 11.696 12.067 1.00 98.12 209 TYR A CA 1
ATOM 1630 C C . TYR A 1 209 ? -5.656 12.134 11.335 1.00 98.12 209 TYR A C 1
ATOM 1632 O O . TYR A 1 209 ? -4.589 11.560 11.504 1.00 98.12 209 TYR A O 1
ATOM 1640 N N . ALA A 1 210 ? -5.743 13.143 10.462 1.00 97.50 210 ALA A N 1
ATOM 1641 C CA . ALA A 1 210 ? -4.573 13.742 9.822 1.00 97.50 210 ALA A CA 1
ATOM 1642 C C . ALA A 1 210 ? -3.826 14.659 10.815 1.00 97.50 210 ALA A C 1
ATOM 1644 O O . ALA A 1 210 ? -3.928 15.887 10.758 1.00 97.50 210 ALA A O 1
ATOM 1645 N N . ASP A 1 211 ? -3.107 14.050 11.760 1.00 98.06 211 ASP A N 1
ATOM 1646 C CA . ASP A 1 211 ? -2.359 14.724 12.824 1.00 98.06 211 ASP A CA 1
ATOM 1647 C C . ASP A 1 211 ? -1.054 13.986 13.201 1.00 98.06 211 ASP A C 1
ATOM 1649 O O . ASP A 1 211 ? -0.690 12.954 12.629 1.00 98.06 211 ASP A O 1
ATOM 1653 N N . LYS A 1 212 ? -0.310 14.556 14.158 1.00 97.69 212 LYS A N 1
ATOM 1654 C CA . LYS A 1 212 ? 0.993 14.040 14.610 1.00 97.69 212 LYS A CA 1
ATOM 1655 C C . LYS A 1 212 ? 0.928 12.728 15.373 1.00 97.69 212 LYS A C 1
ATOM 1657 O O . LYS A 1 212 ? 1.934 12.029 15.430 1.00 97.69 212 LYS A O 1
ATOM 1662 N N . GLU A 1 213 ? -0.213 12.401 15.958 1.00 98.19 213 GLU A N 1
ATOM 1663 C CA . GLU A 1 213 ? -0.371 11.173 16.729 1.00 98.19 213 GLU A CA 1
ATOM 1664 C C . GLU A 1 213 ? -0.616 9.983 15.803 1.00 98.19 213 GLU A C 1
ATOM 1666 O O . GLU A 1 213 ? -0.160 8.877 16.094 1.00 98.19 213 GLU A O 1
ATOM 1671 N N . HIS A 1 214 ? -1.258 10.208 14.658 1.00 98.81 214 HIS A N 1
ATOM 1672 C CA . HIS A 1 214 ? -1.695 9.139 13.764 1.00 98.81 214 HIS A CA 1
ATOM 1673 C C . HIS A 1 214 ? -0.817 8.956 12.526 1.00 98.81 214 HIS A C 1
ATOM 1675 O O . HIS A 1 214 ? -0.727 7.836 12.020 1.00 98.81 214 HIS A O 1
ATOM 1681 N N . LEU A 1 215 ? -0.130 10.002 12.053 1.00 98.75 215 LEU A N 1
ATOM 1682 C CA . LEU A 1 215 ? 0.841 9.889 10.963 1.00 98.75 215 LEU A CA 1
ATOM 1683 C C . LEU A 1 215 ? 2.246 9.597 11.498 1.00 98.75 215 LEU A C 1
ATOM 1685 O O . LEU A 1 215 ? 2.815 10.365 12.270 1.00 98.75 215 LEU A O 1
ATOM 1689 N N . THR A 1 216 ? 2.853 8.520 11.009 1.00 98.56 216 THR A N 1
ATOM 1690 C CA . THR A 1 216 ? 4.268 8.196 11.205 1.00 98.56 216 THR A CA 1
ATOM 1691 C C . THR A 1 216 ? 4.974 8.100 9.859 1.00 98.56 216 THR A C 1
ATOM 1693 O O . THR A 1 216 ? 4.586 7.303 9.008 1.00 98.56 216 THR A O 1
ATOM 1696 N N . VAL A 1 217 ? 6.035 8.891 9.696 1.00 98.06 217 VAL A N 1
ATOM 1697 C CA . VAL A 1 217 ? 6.929 8.856 8.534 1.00 98.06 217 VAL A CA 1
ATOM 1698 C C . VAL A 1 217 ? 8.263 8.268 8.967 1.00 98.06 217 VAL A C 1
ATOM 1700 O O . VAL A 1 217 ? 8.893 8.776 9.894 1.00 98.06 217 VAL A O 1
ATOM 1703 N N . LEU A 1 218 ? 8.678 7.188 8.313 1.00 96.12 218 LEU A N 1
ATOM 1704 C CA . LEU A 1 218 ? 9.926 6.493 8.590 1.00 96.12 218 LEU A CA 1
ATOM 1705 C C . LEU A 1 218 ? 10.958 6.847 7.516 1.00 96.12 218 LEU A C 1
ATOM 1707 O O . LEU A 1 218 ? 10.986 6.236 6.453 1.00 96.12 218 LEU A O 1
ATOM 1711 N N . ARG A 1 219 ? 11.786 7.843 7.833 1.00 93.25 219 ARG A N 1
ATOM 1712 C CA . ARG A 1 219 ? 12.814 8.415 6.952 1.00 93.25 219 ARG A CA 1
ATOM 1713 C C . ARG A 1 219 ? 14.079 7.558 6.884 1.00 93.25 219 ARG A C 1
ATOM 1715 O O . ARG A 1 219 ? 14.575 7.220 5.818 1.00 93.25 219 ARG A O 1
ATOM 1722 N N . ASP A 1 220 ? 14.554 7.125 8.050 1.00 90.75 220 ASP A N 1
ATOM 1723 C CA . ASP A 1 220 ? 15.833 6.412 8.186 1.00 90.75 220 ASP A CA 1
ATOM 1724 C C . ASP A 1 220 ? 15.700 4.883 8.067 1.00 90.75 220 ASP A C 1
ATOM 1726 O O . ASP A 1 220 ? 16.671 4.135 8.209 1.00 90.75 220 ASP A O 1
ATOM 1730 N N . SER A 1 221 ? 14.477 4.371 7.897 1.00 91.50 221 SER A N 1
ATOM 1731 C CA . SER A 1 221 ? 14.219 2.934 7.851 1.00 91.50 221 SER A CA 1
ATOM 1732 C C . SER A 1 221 ? 12.879 2.602 7.210 1.00 91.50 221 SER A C 1
ATOM 1734 O O . SER A 1 221 ? 11.870 3.233 7.485 1.00 91.50 221 SER A O 1
ATOM 1736 N N . SER A 1 222 ? 12.817 1.485 6.489 1.00 90.94 222 SER A N 1
ATOM 1737 C CA . SER A 1 222 ? 11.552 0.875 6.060 1.00 90.94 222 SER A CA 1
ATOM 1738 C C . SER A 1 222 ? 10.929 -0.058 7.112 1.00 90.94 222 SER A C 1
ATOM 1740 O O . SER A 1 222 ? 9.968 -0.779 6.837 1.00 90.94 222 SER A O 1
ATOM 1742 N N . ASN A 1 223 ? 11.491 -0.130 8.326 1.00 96.62 223 ASN A N 1
ATOM 1743 C CA . ASN A 1 223 ? 10.982 -1.017 9.368 1.00 96.62 223 ASN A CA 1
ATOM 1744 C C . ASN A 1 223 ? 9.787 -0.407 10.115 1.00 96.62 223 ASN A C 1
ATOM 1746 O O . ASN A 1 223 ? 9.960 0.345 11.071 1.00 96.62 223 ASN A O 1
ATOM 1750 N N . LYS A 1 224 ? 8.574 -0.817 9.735 1.00 97.94 224 LYS A N 1
ATOM 1751 C CA . LYS A 1 224 ? 7.321 -0.373 10.367 1.00 97.94 224 LYS A CA 1
ATOM 1752 C C . LYS A 1 224 ? 7.023 -1.025 11.721 1.00 97.94 224 LYS A C 1
ATOM 1754 O O . LYS A 1 224 ? 6.197 -0.506 12.473 1.00 97.94 224 LYS A O 1
ATOM 1759 N N . GLN A 1 225 ? 7.703 -2.122 12.065 1.00 97.94 225 GLN A N 1
ATOM 1760 C CA . GLN A 1 225 ? 7.399 -2.925 13.255 1.00 97.94 225 GLN A CA 1
ATOM 1761 C C . GLN A 1 225 ? 7.402 -2.127 14.571 1.00 97.94 225 GLN A C 1
ATOM 1763 O O . GLN A 1 225 ? 6.424 -2.260 15.306 1.00 97.94 225 GLN A O 1
ATOM 1768 N N . PRO A 1 226 ? 8.399 -1.267 14.880 1.00 98.06 226 PRO A N 1
ATOM 1769 C CA . PRO A 1 226 ? 8.408 -0.541 16.151 1.00 98.06 226 PRO A CA 1
ATOM 1770 C C . PRO A 1 226 ? 7.151 0.312 16.343 1.00 98.06 226 PRO A C 1
ATOM 1772 O O . PRO A 1 226 ? 6.547 0.312 17.415 1.00 98.06 226 PRO A O 1
ATOM 1775 N N . ARG A 1 227 ? 6.700 0.993 15.281 1.00 98.06 227 ARG A N 1
ATOM 1776 C CA . ARG A 1 227 ? 5.481 1.800 15.339 1.00 98.06 227 ARG A CA 1
ATOM 1777 C C . ARG A 1 227 ? 4.229 0.934 15.467 1.00 98.06 227 ARG A C 1
ATOM 1779 O O . ARG A 1 227 ? 3.337 1.257 16.245 1.00 98.06 227 ARG A O 1
ATOM 1786 N N . GLN A 1 228 ? 4.164 -0.174 14.735 1.00 98.38 228 GLN A N 1
ATOM 1787 C CA . GLN A 1 228 ? 3.042 -1.112 14.811 1.00 98.38 228 GLN A CA 1
ATOM 1788 C C . GLN A 1 228 ? 2.880 -1.709 16.213 1.00 98.38 228 GLN A C 1
ATOM 1790 O O . GLN A 1 228 ? 1.754 -1.854 16.688 1.00 98.38 228 GLN A O 1
ATOM 1795 N N . GLU A 1 229 ? 3.988 -2.027 16.884 1.00 98.38 229 GLU A N 1
ATOM 1796 C CA . GLU A 1 229 ? 3.995 -2.528 18.260 1.00 98.38 229 GLU A CA 1
ATOM 1797 C C . GLU A 1 229 ? 3.555 -1.452 19.257 1.00 98.38 229 GLU A C 1
ATOM 1799 O O . GLU A 1 229 ? 2.719 -1.734 20.114 1.00 98.38 229 GLU A O 1
ATOM 1804 N N . GLN A 1 230 ? 4.034 -0.210 19.112 1.00 98.50 230 GLN A N 1
ATOM 1805 C CA . GLN A 1 230 ? 3.577 0.922 19.932 1.00 98.50 230 GLN A CA 1
ATOM 1806 C C . GLN A 1 230 ? 2.063 1.146 19.826 1.00 98.50 230 GLN A C 1
ATOM 1808 O O . GLN A 1 230 ? 1.403 1.377 20.838 1.00 98.50 230 GLN A O 1
ATOM 1813 N N . ILE A 1 231 ? 1.502 1.054 18.616 1.00 98.69 231 ILE A N 1
ATOM 1814 C CA . ILE A 1 231 ? 0.054 1.166 18.405 1.00 98.69 231 ILE A CA 1
ATOM 1815 C C . ILE A 1 231 ? -0.657 -0.023 19.067 1.00 98.69 231 ILE A C 1
ATOM 1817 O O . ILE A 1 231 ? -1.586 0.180 19.839 1.00 98.69 231 ILE A O 1
ATOM 1821 N N . ALA A 1 232 ? -0.193 -1.259 18.860 1.00 98.19 232 ALA A N 1
ATOM 1822 C CA . ALA A 1 232 ? -0.813 -2.459 19.440 1.00 98.19 232 ALA A CA 1
ATOM 1823 C C . ALA A 1 232 ? -0.764 -2.517 20.986 1.00 98.19 232 ALA A C 1
ATOM 1825 O O . ALA A 1 232 ? -1.555 -3.217 21.627 1.00 98.19 232 ALA A O 1
ATOM 1826 N N . GLN A 1 233 ? 0.151 -1.777 21.619 1.00 98.31 233 GLN A N 1
ATOM 1827 C CA . GLN A 1 233 ? 0.168 -1.622 23.075 1.00 98.31 233 GLN A CA 1
ATOM 1828 C C . GLN A 1 233 ? -1.038 -0.821 23.580 1.00 98.31 233 GLN A C 1
ATOM 1830 O O . GLN A 1 233 ? -1.585 -1.167 24.627 1.00 98.31 233 GLN A O 1
ATOM 1835 N N . GLN A 1 234 ? -1.492 0.182 22.828 1.00 98.31 234 GLN A N 1
ATOM 1836 C CA . GLN A 1 234 ? -2.565 1.101 23.229 1.00 98.31 234 GLN A CA 1
ATOM 1837 C C . GLN A 1 234 ? -3.918 0.767 22.589 1.00 98.31 234 GLN A C 1
ATOM 1839 O O . GLN A 1 234 ? -4.961 1.037 23.180 1.00 98.31 234 GLN A O 1
ATOM 1844 N N . PHE A 1 235 ? -3.900 0.108 21.431 1.00 98.69 235 PHE A N 1
ATOM 1845 C CA . PHE A 1 235 ? -5.071 -0.188 20.618 1.00 98.69 235 PHE A CA 1
ATOM 1846 C C . PHE A 1 235 ? -5.187 -1.675 20.309 1.00 98.69 235 PHE A C 1
ATOM 1848 O O . PHE A 1 235 ? -4.193 -2.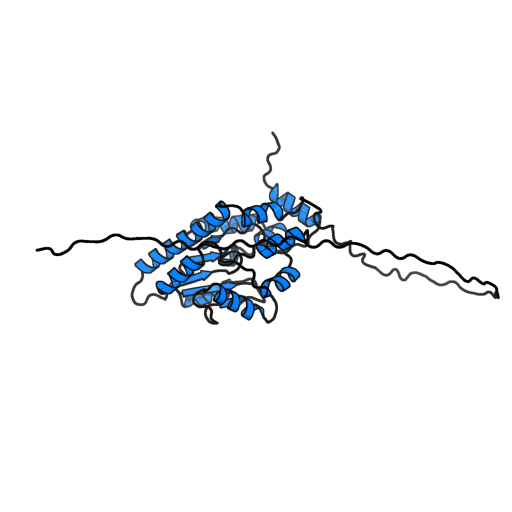368 20.079 1.00 98.69 235 PHE A O 1
ATOM 1855 N N . ASP A 1 236 ? -6.422 -2.142 20.181 1.00 98.50 236 ASP A N 1
ATOM 1856 C CA . ASP A 1 236 ? -6.716 -3.408 19.525 1.00 98.50 236 ASP A CA 1
ATOM 1857 C C . ASP A 1 236 ? -6.748 -3.166 18.011 1.00 98.50 236 ASP A C 1
ATOM 1859 O O . ASP A 1 236 ? -7.782 -2.854 17.413 1.00 98.50 236 ASP A O 1
ATOM 1863 N N . VAL A 1 237 ? -5.576 -3.272 17.376 1.00 98.69 237 VAL A N 1
ATOM 1864 C CA . VAL A 1 237 ? -5.455 -3.157 15.916 1.00 98.69 237 VAL A CA 1
ATOM 1865 C C . VAL A 1 237 ? -6.274 -4.270 15.282 1.00 98.69 237 VAL A C 1
ATOM 1867 O O . VAL A 1 237 ? -5.985 -5.432 15.535 1.00 98.69 237 VAL A O 1
ATOM 1870 N N . VAL A 1 238 ? -7.276 -3.959 14.465 1.00 98.75 238 VAL A N 1
ATOM 1871 C CA . VAL A 1 238 ? -8.181 -4.933 13.843 1.00 98.75 238 VAL A CA 1
ATOM 1872 C C . VAL A 1 238 ? -7.537 -5.529 12.597 1.00 98.75 238 VAL A C 1
ATOM 1874 O O . VAL A 1 238 ? -7.357 -6.748 12.540 1.00 98.75 238 VAL A O 1
ATOM 1877 N N . VAL A 1 239 ? -7.117 -4.673 11.664 1.00 98.81 239 VAL A N 1
ATOM 1878 C CA . VAL A 1 239 ? -6.468 -5.037 10.396 1.00 98.81 239 VAL A CA 1
ATOM 1879 C C . VAL A 1 239 ? -5.279 -4.122 10.093 1.00 98.81 239 VAL A C 1
ATOM 1881 O O . VAL A 1 239 ? -5.253 -2.964 10.516 1.00 98.81 239 VAL A O 1
ATOM 1884 N N . TYR A 1 240 ? -4.316 -4.662 9.348 1.00 98.94 240 TYR A N 1
ATOM 1885 C CA . TYR A 1 240 ? -3.244 -3.923 8.690 1.00 98.94 240 TYR A CA 1
ATOM 1886 C C . TYR A 1 240 ? -3.527 -3.871 7.187 1.00 98.94 240 TYR A C 1
ATOM 1888 O O . TYR A 1 240 ? -3.878 -4.894 6.593 1.00 98.94 240 TYR A O 1
ATOM 1896 N N . LEU A 1 241 ? -3.371 -2.694 6.594 1.00 98.94 241 LEU A N 1
ATOM 1897 C CA . LEU A 1 241 ? -3.588 -2.416 5.178 1.00 98.94 241 LEU A CA 1
ATOM 1898 C C . LEU A 1 241 ? -2.246 -2.071 4.524 1.00 98.94 241 LEU A C 1
ATOM 1900 O O . LEU A 1 241 ? -1.504 -1.253 5.068 1.00 98.94 241 LEU A O 1
ATOM 1904 N N . GLY A 1 242 ? -1.943 -2.677 3.382 1.00 98.88 242 GLY A N 1
ATOM 1905 C CA . GLY A 1 242 ? -0.696 -2.412 2.666 1.00 98.88 242 GLY A CA 1
ATOM 1906 C C . GLY A 1 242 ? -0.643 -3.101 1.312 1.00 98.88 242 GLY A C 1
ATOM 1907 O O . GLY A 1 242 ? -1.384 -4.056 1.075 1.00 98.88 242 GLY A O 1
ATOM 1908 N N . ASP A 1 243 ? 0.232 -2.643 0.433 1.00 98.75 243 ASP A N 1
ATOM 1909 C CA . ASP A 1 243 ? 0.563 -3.282 -0.841 1.00 98.75 243 ASP A CA 1
ATOM 1910 C C . ASP A 1 243 ? 1.824 -4.163 -0.732 1.00 98.75 243 ASP A C 1
ATOM 1912 O O . ASP A 1 243 ? 2.070 -5.048 -1.557 1.00 98.75 243 ASP A O 1
ATOM 1916 N N . ASN A 1 244 ? 2.603 -3.987 0.340 1.00 98.44 244 ASN A N 1
ATOM 1917 C CA . ASN A 1 244 ? 3.832 -4.714 0.597 1.00 98.44 244 ASN A CA 1
ATOM 1918 C C . ASN A 1 244 ? 3.708 -5.570 1.864 1.00 98.44 244 ASN A C 1
ATOM 1920 O O . ASN A 1 244 ? 3.255 -5.129 2.913 1.00 98.44 244 ASN A O 1
ATOM 1924 N N . LEU A 1 245 ? 4.206 -6.812 1.831 1.00 98.56 245 LEU A N 1
ATOM 1925 C CA . LEU A 1 245 ? 4.169 -7.690 3.013 1.00 98.56 245 LEU A CA 1
ATOM 1926 C C . LEU A 1 245 ? 4.853 -7.073 4.250 1.00 98.56 245 LEU A C 1
ATOM 1928 O O . LEU A 1 245 ? 4.468 -7.361 5.385 1.00 98.56 245 LEU A O 1
ATOM 1932 N N . ASN A 1 246 ? 5.844 -6.201 4.045 1.00 97.81 246 ASN A N 1
ATOM 1933 C CA . ASN A 1 246 ? 6.525 -5.501 5.136 1.00 97.81 246 ASN A CA 1
ATOM 1934 C C . ASN A 1 246 ? 5.615 -4.505 5.884 1.00 97.81 246 ASN A C 1
ATOM 1936 O O . ASN A 1 246 ? 5.956 -4.113 7.000 1.00 97.81 246 ASN A O 1
ATOM 1940 N N . ASP A 1 247 ? 4.445 -4.170 5.335 1.00 98.62 247 ASP A N 1
ATOM 1941 C CA . ASP A 1 247 ? 3.401 -3.388 6.006 1.00 98.62 247 ASP A CA 1
ATOM 1942 C C . ASP A 1 247 ? 2.671 -4.188 7.085 1.00 98.62 247 ASP A C 1
ATOM 1944 O O . ASP A 1 247 ? 1.958 -3.624 7.911 1.00 98.62 247 ASP A O 1
ATOM 1948 N N . PHE A 1 248 ? 2.866 -5.505 7.128 1.00 98.50 248 PHE A N 1
ATOM 1949 C CA . PHE A 1 248 ? 2.197 -6.394 8.074 1.00 98.50 248 PHE A CA 1
ATOM 1950 C C . PHE A 1 248 ? 3.125 -6.869 9.189 1.00 98.50 248 PHE A C 1
ATOM 1952 O O . PHE A 1 248 ? 2.746 -6.888 10.368 1.00 98.50 248 PHE A O 1
ATOM 1959 N N . ARG A 1 249 ? 4.333 -7.309 8.809 1.00 97.62 249 ARG A N 1
ATOM 1960 C CA . ARG A 1 249 ? 5.359 -7.854 9.709 1.00 97.62 249 ARG A CA 1
ATOM 1961 C C . ARG A 1 249 ? 6.755 -7.675 9.120 1.00 97.62 249 ARG A C 1
ATOM 1963 O O . ARG A 1 249 ? 6.971 -7.870 7.928 1.00 97.62 249 ARG A O 1
ATOM 1970 N N . ARG A 1 250 ? 7.757 -7.466 9.978 1.00 97.06 250 ARG A N 1
ATOM 1971 C CA . ARG A 1 250 ? 9.160 -7.351 9.548 1.00 97.06 250 ARG A CA 1
ATOM 1972 C C . ARG A 1 250 ? 9.763 -8.647 9.000 1.00 97.06 250 ARG A C 1
ATOM 1974 O O . ARG A 1 250 ? 10.708 -8.576 8.222 1.00 97.06 250 ARG A O 1
ATOM 1981 N N . LYS A 1 251 ? 9.227 -9.823 9.354 1.00 97.25 251 LYS A N 1
ATOM 1982 C CA . LYS A 1 251 ? 9.775 -11.126 8.919 1.00 97.25 251 LYS A CA 1
ATOM 1983 C C . LYS A 1 251 ? 9.818 -11.318 7.397 1.00 97.25 251 LYS A C 1
ATOM 1985 O O . LYS A 1 251 ? 10.560 -12.165 6.917 1.00 97.25 251 LYS A O 1
ATOM 1990 N N . TYR A 1 252 ? 9.038 -10.540 6.647 1.00 97.81 252 TYR A N 1
ATOM 1991 C CA . TYR A 1 252 ? 9.033 -10.569 5.186 1.00 97.81 252 TYR A CA 1
ATOM 1992 C C . TYR A 1 252 ? 10.198 -9.800 4.557 1.00 97.81 252 TYR A C 1
ATOM 1994 O O . TYR A 1 252 ? 10.397 -9.899 3.344 1.00 97.81 252 TYR A O 1
ATOM 2002 N N . TYR A 1 253 ? 10.984 -9.067 5.354 1.00 96.88 253 TYR A N 1
ATOM 2003 C CA . TYR A 1 253 ? 12.146 -8.301 4.909 1.00 96.88 253 TYR A CA 1
ATOM 2004 C C . TYR A 1 253 ? 13.332 -9.229 4.609 1.00 96.88 253 TYR A C 1
ATOM 2006 O O . TYR A 1 253 ? 14.360 -9.224 5.281 1.00 96.88 253 TYR A O 1
ATOM 2014 N N . VAL A 1 254 ? 13.164 -10.062 3.587 1.00 96.94 254 VAL A N 1
ATOM 2015 C CA . VAL A 1 254 ? 14.155 -11.011 3.074 1.00 96.94 254 VAL A CA 1
ATOM 2016 C C . VAL A 1 254 ? 14.422 -10.705 1.604 1.00 96.94 254 VAL A C 1
ATOM 2018 O O . VAL A 1 254 ? 13.524 -10.270 0.884 1.00 96.94 254 VAL A O 1
ATOM 2021 N N . LYS A 1 255 ? 15.667 -10.887 1.162 1.00 97.19 255 LYS A N 1
ATOM 2022 C CA . LYS A 1 255 ? 16.133 -10.553 -0.197 1.00 97.19 255 LYS A CA 1
ATOM 2023 C C . LYS A 1 255 ? 16.328 -11.814 -1.046 1.00 97.19 255 LYS A C 1
ATOM 2025 O O . LYS A 1 255 ? 17.347 -12.001 -1.696 1.00 97.19 255 LYS A O 1
ATOM 2030 N N . ASN A 1 256 ? 15.359 -12.721 -0.965 1.00 97.75 256 ASN A N 1
ATOM 2031 C CA . ASN A 1 256 ? 15.336 -13.965 -1.722 1.00 97.75 256 ASN A CA 1
ATOM 2032 C C . ASN A 1 256 ? 13.883 -14.352 -2.013 1.00 97.75 256 ASN A C 1
ATOM 2034 O O . ASN A 1 256 ? 13.045 -14.335 -1.108 1.00 97.75 256 ASN A O 1
ATOM 2038 N N . VAL A 1 257 ? 13.591 -14.687 -3.273 1.00 98.19 257 VAL A N 1
ATOM 2039 C CA . VAL A 1 257 ? 12.218 -14.947 -3.731 1.00 98.19 257 VAL A CA 1
ATOM 2040 C C . VAL A 1 257 ? 11.580 -16.123 -2.988 1.00 98.19 257 VAL A C 1
ATOM 2042 O O . VAL A 1 257 ? 10.468 -15.987 -2.483 1.00 98.19 257 VAL A O 1
ATOM 2045 N N . ASP A 1 258 ? 12.281 -17.249 -2.861 1.00 98.25 258 ASP A N 1
ATOM 2046 C CA . ASP A 1 258 ? 11.714 -18.463 -2.264 1.00 98.25 258 ASP A CA 1
ATOM 2047 C C . ASP A 1 258 ? 11.543 -18.321 -0.749 1.00 98.25 258 ASP A C 1
ATOM 2049 O O . ASP A 1 258 ? 10.510 -18.708 -0.208 1.00 98.25 258 ASP A O 1
ATOM 2053 N N . GLN A 1 259 ? 12.493 -17.674 -0.066 1.00 98.56 259 GLN A N 1
ATOM 2054 C CA . GLN A 1 259 ? 12.353 -17.346 1.357 1.00 98.56 259 GLN A CA 1
ATOM 2055 C C . GLN A 1 259 ? 11.172 -16.403 1.605 1.00 98.56 259 GLN A C 1
ATOM 2057 O O . GLN A 1 259 ? 10.447 -16.571 2.586 1.00 98.56 259 GLN A O 1
ATOM 2062 N N . ARG A 1 260 ? 10.945 -15.421 0.719 1.00 98.06 260 ARG A N 1
ATOM 2063 C CA . ARG A 1 260 ? 9.803 -14.504 0.837 1.00 98.06 260 ARG A CA 1
ATOM 2064 C C . ARG A 1 260 ? 8.478 -15.237 0.628 1.00 98.06 260 ARG A C 1
ATOM 2066 O O . ARG A 1 260 ? 7.555 -15.019 1.411 1.00 98.06 260 ARG A O 1
ATOM 2073 N N . ILE A 1 261 ? 8.400 -16.126 -0.368 1.00 98.31 261 ILE A N 1
ATOM 2074 C CA . ILE A 1 261 ? 7.231 -16.992 -0.600 1.00 98.31 261 ILE A CA 1
ATOM 2075 C C . ILE A 1 261 ? 6.987 -17.890 0.615 1.00 98.31 261 ILE A C 1
ATOM 2077 O O . ILE A 1 261 ? 5.874 -17.930 1.123 1.00 98.31 261 ILE A O 1
ATOM 2081 N N . GLN A 1 262 ? 8.018 -18.554 1.141 1.00 98.62 262 GLN A N 1
ATOM 2082 C CA . GLN A 1 262 ? 7.896 -19.423 2.313 1.00 98.62 262 GLN A CA 1
ATOM 2083 C C . GLN A 1 262 ? 7.418 -18.657 3.555 1.00 98.62 262 GLN A C 1
ATOM 2085 O O . GLN A 1 262 ? 6.560 -19.140 4.294 1.00 98.62 262 GLN A O 1
ATOM 2090 N N . ALA A 1 263 ? 7.950 -17.453 3.785 1.00 98.50 263 ALA A N 1
ATOM 2091 C CA . ALA A 1 263 ? 7.525 -16.605 4.892 1.00 98.50 263 ALA A CA 1
ATOM 2092 C C . ALA A 1 263 ? 6.046 -16.201 4.767 1.00 98.50 263 ALA A C 1
ATOM 2094 O O . ALA A 1 263 ? 5.350 -16.170 5.785 1.00 98.50 263 ALA A O 1
ATOM 2095 N N . MET A 1 264 ? 5.587 -15.903 3.542 1.00 98.19 264 MET A N 1
ATOM 2096 C CA . MET A 1 264 ? 4.186 -15.607 3.207 1.00 98.19 264 MET A CA 1
ATOM 2097 C C . MET A 1 264 ? 3.293 -16.826 3.430 1.00 98.19 264 MET A C 1
ATOM 2099 O O . MET A 1 264 ? 2.305 -16.725 4.151 1.00 98.19 264 MET A O 1
ATOM 2103 N N . GLU A 1 265 ? 3.684 -17.992 2.917 1.00 98.56 265 GLU A N 1
ATOM 2104 C CA . GLU A 1 265 ? 2.938 -19.245 3.074 1.00 98.56 265 GLU A CA 1
ATOM 2105 C C . GLU A 1 265 ? 2.736 -19.637 4.540 1.00 98.56 265 GLU A C 1
ATOM 2107 O O . GLU A 1 265 ? 1.669 -20.128 4.913 1.00 98.56 265 GLU A O 1
ATOM 2112 N N . ALA A 1 266 ? 3.721 -19.367 5.403 1.00 98.50 266 ALA A N 1
ATOM 2113 C CA . ALA A 1 266 ? 3.594 -19.589 6.843 1.00 98.50 266 ALA A CA 1
ATOM 2114 C C . ALA A 1 266 ? 2.463 -18.760 7.491 1.00 98.50 266 ALA A C 1
ATOM 2116 O O . ALA A 1 266 ? 1.935 -19.159 8.527 1.00 98.50 266 ALA A O 1
ATOM 2117 N N . ASP A 1 267 ? 2.069 -17.643 6.873 1.00 98.44 267 ASP A N 1
ATOM 2118 C CA . ASP A 1 267 ? 1.007 -16.735 7.321 1.00 98.44 267 ASP A CA 1
ATOM 2119 C C . ASP A 1 267 ? -0.215 -16.731 6.390 1.00 98.44 267 ASP A C 1
ATOM 2121 O O . ASP A 1 267 ? -1.063 -15.851 6.526 1.00 98.44 267 ASP A O 1
ATOM 2125 N N . ARG A 1 268 ? -0.361 -17.696 5.467 1.00 98.50 268 ARG A N 1
ATOM 2126 C CA . ARG A 1 268 ? -1.434 -17.696 4.446 1.00 98.50 268 ARG A CA 1
ATOM 2127 C C . ARG A 1 268 ? -2.841 -17.423 4.998 1.00 98.50 268 ARG A C 1
ATOM 2129 O O . ARG A 1 268 ? -3.633 -16.718 4.387 1.00 98.50 268 ARG A O 1
ATOM 2136 N N . GLU A 1 269 ? -3.118 -17.910 6.205 1.00 98.50 269 GLU A N 1
ATOM 2137 C CA . GLU A 1 269 ? -4.392 -17.750 6.917 1.00 98.50 269 GLU A CA 1
ATOM 2138 C C . GLU A 1 269 ? -4.658 -16.330 7.454 1.00 98.50 269 GLU A C 1
ATOM 2140 O O . GLU A 1 269 ? -5.754 -16.054 7.949 1.00 98.50 269 GLU A O 1
ATOM 2145 N N . GLN A 1 270 ? -3.664 -15.441 7.428 1.00 98.62 270 GLN A N 1
ATOM 2146 C CA . GLN A 1 270 ? -3.778 -14.054 7.880 1.00 98.62 270 GLN A CA 1
ATOM 2147 C C . GLN A 1 270 ? -4.233 -13.109 6.762 1.00 98.62 270 GLN A C 1
ATOM 2149 O O . GLN A 1 270 ? -4.819 -12.065 7.065 1.00 98.62 270 GLN A O 1
ATOM 2154 N N . PHE A 1 271 ? -3.996 -13.455 5.494 1.00 98.62 271 PHE A N 1
ATOM 2155 C CA . PHE A 1 271 ? -4.402 -12.637 4.351 1.00 98.62 271 PHE A CA 1
ATOM 2156 C C . PHE A 1 271 ? -5.921 -12.674 4.166 1.00 98.62 271 PHE A C 1
ATOM 2158 O O . PHE A 1 271 ? -6.552 -13.725 4.231 1.00 98.62 271 PHE A O 1
ATOM 2165 N N . GLY A 1 272 ? -6.531 -11.499 4.019 1.00 98.38 272 GLY A N 1
ATOM 2166 C CA . GLY A 1 272 ? -7.981 -11.324 4.088 1.00 98.38 272 GLY A CA 1
ATOM 2167 C C . GLY A 1 272 ? -8.557 -11.449 5.505 1.00 98.38 272 GLY A C 1
ATOM 2168 O O . GLY A 1 272 ? -9.775 -11.409 5.669 1.00 98.38 272 GLY A O 1
ATOM 2169 N N . ARG A 1 273 ? -7.707 -11.595 6.533 1.00 98.31 273 ARG A N 1
ATOM 2170 C CA . ARG A 1 273 ? -8.069 -11.520 7.955 1.00 98.31 273 ARG A CA 1
ATOM 2171 C C . ARG A 1 273 ? -7.367 -10.344 8.617 1.00 98.31 273 ARG A C 1
ATOM 2173 O O . ARG A 1 273 ? -7.891 -9.239 8.622 1.00 98.31 273 ARG A O 1
ATOM 2180 N N . LYS A 1 274 ? -6.166 -10.577 9.152 1.00 98.25 274 LYS A N 1
ATOM 2181 C CA . LYS A 1 274 ? -5.353 -9.543 9.796 1.00 98.25 274 LYS A CA 1
ATOM 2182 C C . LYS A 1 274 ? -4.656 -8.645 8.783 1.00 98.25 274 LYS A C 1
ATOM 2184 O O . LYS A 1 274 ? -4.405 -7.485 9.093 1.00 98.25 274 LYS A O 1
ATOM 2189 N N . TYR A 1 275 ? -4.338 -9.188 7.613 1.00 98.81 275 TYR A N 1
ATOM 2190 C CA . TYR A 1 275 ? -3.600 -8.512 6.555 1.00 98.81 275 TYR A CA 1
ATOM 2191 C C . TYR A 1 275 ? -4.511 -8.348 5.349 1.00 98.81 275 TYR A C 1
ATOM 2193 O O . TYR A 1 275 ? -4.971 -9.335 4.776 1.00 98.81 275 TYR A O 1
ATOM 2201 N N . VAL A 1 276 ? -4.791 -7.112 4.968 1.00 98.88 276 VAL A N 1
ATOM 2202 C CA . VAL A 1 276 ? -5.523 -6.802 3.743 1.00 98.88 276 VAL A CA 1
ATOM 2203 C C . VAL A 1 276 ? -4.511 -6.246 2.755 1.00 98.88 276 VAL A C 1
ATOM 2205 O O . VAL A 1 276 ? -3.971 -5.160 2.957 1.00 98.88 276 VAL A O 1
ATOM 2208 N N . LEU A 1 277 ? -4.224 -7.050 1.731 1.00 98.88 277 LEU A N 1
ATOM 2209 C CA . LEU A 1 277 ? -3.205 -6.782 0.726 1.00 98.88 277 LEU A CA 1
ATOM 2210 C C . LEU A 1 277 ? -3.820 -6.117 -0.507 1.00 98.88 277 LEU A C 1
ATOM 2212 O O . LEU A 1 277 ? -4.826 -6.605 -1.031 1.00 98.88 277 LEU A O 1
ATOM 2216 N N . PHE A 1 278 ? -3.185 -5.051 -0.983 1.00 98.88 278 PHE A N 1
ATOM 2217 C CA . PHE A 1 278 ? -3.531 -4.359 -2.222 1.00 98.88 278 PHE A CA 1
ATOM 2218 C C . PHE A 1 278 ? -2.538 -4.698 -3.341 1.00 98.88 278 PHE A C 1
ATOM 2220 O O . PHE A 1 278 ? -1.383 -5.026 -3.066 1.00 98.88 278 PHE A O 1
ATOM 2227 N N . PRO A 1 279 ? -2.972 -4.697 -4.613 1.00 98.50 279 PRO A N 1
ATOM 2228 C CA . PRO A 1 279 ? -2.098 -5.087 -5.709 1.00 98.50 279 PRO A CA 1
ATOM 2229 C C . PRO A 1 279 ? -1.122 -3.962 -6.077 1.00 98.50 279 PRO A C 1
ATOM 2231 O O . PRO A 1 279 ? -1.542 -2.927 -6.579 1.00 98.50 279 PRO A O 1
ATOM 2234 N N . ASN A 1 280 ? 0.182 -4.207 -5.950 1.00 98.44 280 ASN A N 1
ATOM 2235 C CA . ASN A 1 280 ? 1.213 -3.331 -6.503 1.00 98.44 280 ASN A CA 1
ATOM 2236 C C . ASN A 1 280 ? 2.215 -4.118 -7.376 1.00 98.44 280 ASN A C 1
ATOM 2238 O O . ASN A 1 280 ? 3.126 -4.760 -6.854 1.00 98.44 280 ASN A O 1
ATOM 2242 N N . PRO A 1 281 ? 2.048 -4.101 -8.713 1.00 97.31 281 PRO A N 1
ATOM 2243 C CA . PRO A 1 281 ? 2.948 -4.792 -9.634 1.00 97.31 281 PRO A CA 1
ATOM 2244 C C . PRO A 1 281 ? 4.135 -3.946 -10.134 1.00 97.31 281 PRO A C 1
ATOM 2246 O O . PRO A 1 281 ? 4.852 -4.417 -11.013 1.00 97.31 281 PRO A O 1
ATOM 2249 N N . THR A 1 282 ? 4.324 -2.705 -9.668 1.00 97.25 282 THR A N 1
ATOM 2250 C CA . THR A 1 282 ? 5.373 -1.806 -10.198 1.00 97.25 282 THR A CA 1
ATOM 2251 C C . THR A 1 282 ? 6.655 -1.829 -9.378 1.00 97.25 282 THR A C 1
ATOM 2253 O O . THR A 1 282 ? 7.740 -1.845 -9.952 1.00 97.25 282 THR A O 1
ATOM 2256 N N . ASP A 1 283 ? 6.540 -1.853 -8.055 1.00 96.81 283 ASP A N 1
ATOM 2257 C CA . ASP A 1 283 ? 7.660 -1.697 -7.129 1.00 96.81 283 ASP A CA 1
ATOM 2258 C C . ASP A 1 283 ? 7.370 -2.334 -5.763 1.00 96.81 283 ASP A C 1
ATOM 2260 O O . ASP A 1 283 ? 6.368 -3.024 -5.567 1.00 96.81 283 ASP A O 1
ATOM 2264 N N . GLY A 1 284 ? 8.307 -2.168 -4.829 1.00 96.06 284 GLY A N 1
ATOM 2265 C CA . GLY A 1 284 ? 8.239 -2.705 -3.475 1.00 96.06 284 GLY A CA 1
ATOM 2266 C C . GLY A 1 284 ? 9.275 -3.797 -3.205 1.00 96.06 284 GLY A C 1
ATOM 2267 O O . GLY A 1 284 ? 10.124 -4.139 -4.023 1.00 96.06 284 GLY A O 1
ATOM 2268 N N . HIS A 1 285 ? 9.209 -4.403 -2.017 1.00 97.25 285 HIS A N 1
ATOM 2269 C CA . HIS A 1 285 ? 10.274 -5.298 -1.526 1.00 97.25 285 HIS A CA 1
ATOM 2270 C C . HIS A 1 285 ? 10.372 -6.626 -2.295 1.00 97.25 285 HIS A C 1
ATOM 2272 O O . HIS A 1 285 ? 11.350 -7.361 -2.160 1.00 97.25 285 HIS A O 1
ATOM 2278 N N . TRP A 1 286 ? 9.375 -6.966 -3.115 1.00 97.75 286 TRP A N 1
ATOM 2279 C CA . TRP A 1 286 ? 9.488 -8.108 -4.024 1.00 97.75 286 TRP A CA 1
ATOM 2280 C C . TRP A 1 286 ? 10.579 -7.881 -5.089 1.00 97.75 286 TRP A C 1
ATOM 2282 O O . TRP A 1 286 ? 11.217 -8.851 -5.494 1.00 97.75 286 TRP A O 1
ATOM 2292 N N . MET A 1 287 ? 10.883 -6.624 -5.438 1.00 97.62 287 MET A N 1
ATOM 2293 C CA . MET A 1 287 ? 12.034 -6.250 -6.268 1.00 97.62 287 MET A CA 1
ATOM 2294 C C . MET A 1 287 ? 13.347 -6.605 -5.564 1.00 97.62 287 MET A C 1
ATOM 2296 O O . MET A 1 287 ? 14.181 -7.313 -6.128 1.00 97.62 287 MET A O 1
ATOM 2300 N N . ALA A 1 288 ? 13.490 -6.259 -4.280 1.00 97.25 288 ALA A N 1
ATOM 2301 C CA . ALA A 1 288 ? 14.675 -6.614 -3.494 1.00 97.25 288 ALA A CA 1
ATOM 2302 C C . ALA A 1 288 ? 14.902 -8.127 -3.379 1.00 97.25 288 ALA A C 1
ATOM 2304 O O . ALA A 1 288 ? 16.039 -8.569 -3.216 1.00 97.25 288 ALA A O 1
ATOM 2305 N N . ALA A 1 289 ? 13.847 -8.937 -3.488 1.00 97.81 289 ALA A N 1
ATOM 2306 C CA . ALA A 1 289 ? 13.973 -10.388 -3.530 1.00 97.81 289 ALA A CA 1
ATOM 2307 C C . ALA A 1 289 ? 14.596 -10.911 -4.840 1.00 97.81 289 ALA A C 1
ATOM 2309 O O . ALA A 1 289 ? 15.182 -11.994 -4.828 1.00 97.81 289 ALA A O 1
ATOM 2310 N N . ILE A 1 290 ? 14.480 -10.155 -5.939 1.00 98.00 290 ILE A N 1
ATOM 2311 C CA . ILE A 1 290 ? 15.047 -10.469 -7.259 1.00 98.00 290 ILE A CA 1
ATOM 2312 C C . ILE A 1 290 ? 16.444 -9.855 -7.411 1.00 98.00 290 ILE A C 1
ATOM 2314 O O . ILE A 1 290 ? 17.371 -10.544 -7.836 1.00 98.00 290 ILE A O 1
ATOM 2318 N N . PHE A 1 291 ? 16.597 -8.574 -7.067 1.00 97.69 291 PHE A N 1
ATOM 2319 C CA . PHE A 1 291 ? 17.793 -7.785 -7.389 1.00 97.69 291 PHE A CA 1
ATOM 2320 C C . PHE A 1 291 ? 18.739 -7.572 -6.203 1.00 97.69 291 PHE A C 1
ATOM 2322 O O . PHE A 1 291 ? 19.841 -7.063 -6.379 1.00 97.69 291 PHE A O 1
ATOM 2329 N N . GLY A 1 292 ? 18.319 -7.918 -4.983 1.00 96.25 292 GLY A N 1
ATOM 2330 C CA . GLY A 1 292 ? 19.023 -7.533 -3.756 1.00 96.25 292 GLY A CA 1
ATOM 2331 C C . GLY A 1 292 ? 18.787 -6.074 -3.343 1.00 96.25 292 GLY A C 1
ATOM 2332 O O . GLY A 1 292 ? 19.186 -5.687 -2.243 1.00 96.25 292 GLY A O 1
ATOM 2333 N N . ASP A 1 293 ? 18.090 -5.295 -4.167 1.00 92.81 293 ASP A N 1
ATOM 2334 C CA . ASP A 1 293 ? 17.691 -3.911 -3.924 1.00 92.81 293 ASP A CA 1
ATOM 2335 C C . ASP A 1 293 ? 16.260 -3.668 -4.431 1.00 92.81 293 ASP A C 1
ATOM 2337 O O . ASP A 1 293 ? 15.835 -4.304 -5.398 1.00 92.81 293 ASP A O 1
ATOM 2341 N N . SER A 1 294 ? 15.501 -2.806 -3.754 1.00 92.12 294 SER A N 1
ATOM 2342 C CA . SER A 1 294 ? 14.119 -2.487 -4.143 1.00 92.12 294 SER A CA 1
ATOM 2343 C C . SER A 1 294 ? 14.066 -1.597 -5.385 1.00 92.12 294 SER A C 1
ATOM 2345 O O . SER A 1 294 ? 13.082 -1.643 -6.118 1.00 92.12 294 SER A O 1
ATOM 2347 N N . GLU A 1 295 ? 15.137 -0.844 -5.636 1.00 93.06 295 GLU A N 1
ATOM 2348 C CA . GLU A 1 295 ? 15.228 0.166 -6.693 1.00 93.06 295 GLU A CA 1
ATOM 2349 C C . GLU A 1 295 ? 16.454 -0.101 -7.577 1.00 93.06 295 GLU A C 1
ATOM 2351 O O . GLU A 1 295 ? 17.436 0.643 -7.579 1.00 93.06 295 GLU A O 1
ATOM 2356 N N . PRO A 1 296 ? 16.462 -1.233 -8.301 1.00 94.56 296 PRO A N 1
ATOM 2357 C CA . PRO A 1 296 ? 17.598 -1.600 -9.129 1.00 94.56 296 PRO A CA 1
ATOM 2358 C C . PRO A 1 296 ? 17.818 -0.572 -10.255 1.00 94.56 296 PRO A C 1
ATOM 2360 O O . PRO A 1 296 ? 16.858 -0.139 -10.896 1.00 94.56 296 PRO A O 1
ATOM 2363 N N . PRO A 1 297 ? 19.075 -0.239 -10.600 1.00 92.44 297 PRO A N 1
ATOM 2364 C CA . PRO A 1 297 ? 19.349 0.666 -11.710 1.00 92.44 297 PRO A CA 1
ATOM 2365 C C . PRO A 1 297 ? 18.931 0.061 -13.057 1.00 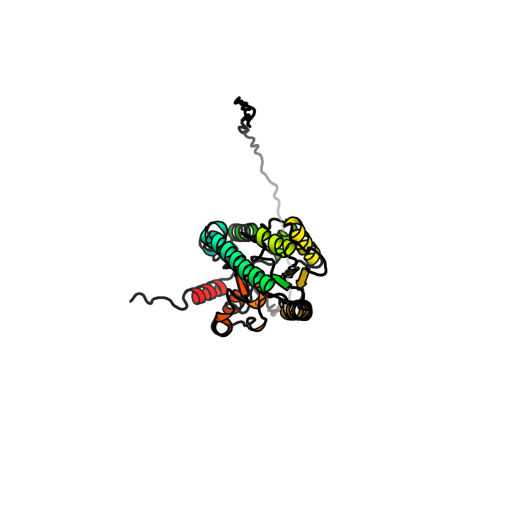92.44 297 PRO A C 1
ATOM 2367 O O . PRO A 1 297 ? 19.073 -1.144 -13.290 1.00 92.44 297 PRO A O 1
ATOM 2370 N N . ALA A 1 298 ? 18.501 0.911 -13.990 1.00 90.75 298 ALA A N 1
ATOM 2371 C CA . ALA A 1 298 ? 18.170 0.504 -15.353 1.00 90.75 298 ALA A CA 1
ATOM 2372 C C . ALA A 1 298 ? 19.431 0.095 -16.136 1.00 90.75 298 ALA A C 1
ATOM 2374 O O . ALA A 1 298 ? 20.186 0.929 -16.634 1.00 90.75 298 ALA A O 1
ATOM 2375 N N . ASN A 1 299 ? 19.676 -1.211 -16.236 1.00 91.44 299 ASN A N 1
ATOM 2376 C CA . ASN A 1 299 ? 20.755 -1.783 -17.037 1.00 91.44 299 ASN A CA 1
ATOM 2377 C C . ASN A 1 299 ? 20.383 -3.175 -17.568 1.00 91.44 299 ASN A C 1
ATOM 2379 O O . ASN A 1 299 ? 19.440 -3.815 -17.096 1.00 91.44 299 ASN A O 1
ATOM 2383 N N . ASP A 1 300 ? 21.148 -3.664 -18.545 1.00 92.19 300 ASP A N 1
ATOM 2384 C CA . ASP A 1 300 ? 20.865 -4.945 -19.200 1.00 92.19 300 ASP A CA 1
ATOM 2385 C C . ASP A 1 300 ? 20.962 -6.145 -18.254 1.00 92.19 300 ASP A C 1
ATOM 2387 O O . ASP A 1 300 ? 20.198 -7.099 -18.403 1.00 92.19 300 ASP A O 1
ATOM 2391 N N . ALA A 1 301 ? 21.839 -6.095 -17.247 1.00 95.19 301 ALA A N 1
ATOM 2392 C CA . ALA A 1 301 ? 21.949 -7.162 -16.256 1.00 95.19 301 ALA A CA 1
ATOM 2393 C C . ALA A 1 301 ? 20.660 -7.284 -15.424 1.00 95.19 301 ALA A C 1
ATOM 2395 O O . ALA A 1 301 ? 20.129 -8.384 -15.265 1.00 95.19 301 ALA A O 1
ATOM 2396 N N . ASN A 1 302 ? 20.092 -6.164 -14.974 1.00 95.50 302 ASN A N 1
ATOM 2397 C CA . ASN A 1 302 ? 18.829 -6.140 -14.239 1.00 95.50 302 ASN A CA 1
ATOM 2398 C C . ASN A 1 302 ? 17.641 -6.512 -15.134 1.00 95.50 302 ASN A C 1
ATOM 2400 O O . ASN A 1 302 ? 16.775 -7.274 -14.710 1.00 95.50 302 ASN A O 1
ATOM 2404 N N . ARG A 1 303 ? 17.626 -6.105 -16.409 1.00 94.75 303 ARG A N 1
ATOM 2405 C CA . ARG A 1 303 ? 16.613 -6.583 -17.371 1.00 94.75 303 ARG A CA 1
ATOM 2406 C C . ARG A 1 303 ? 16.666 -8.104 -17.552 1.00 94.75 303 ARG A C 1
ATOM 2408 O O . ARG A 1 303 ? 15.625 -8.761 -17.591 1.00 94.75 303 ARG A O 1
ATOM 2415 N N . GLN A 1 304 ? 17.865 -8.687 -17.613 1.00 95.50 304 GLN A N 1
ATOM 2416 C CA . GLN A 1 304 ? 18.047 -10.141 -17.690 1.00 95.50 304 GLN A CA 1
ATOM 2417 C C . GLN A 1 304 ? 17.633 -10.856 -16.398 1.00 95.50 304 GLN A C 1
ATOM 2419 O O . GLN A 1 304 ? 16.977 -11.897 -16.471 1.00 95.50 304 GLN A O 1
ATOM 2424 N N . LEU A 1 305 ? 17.964 -10.305 -15.224 1.00 96.75 305 LEU A N 1
ATOM 2425 C CA . LEU A 1 305 ? 17.505 -10.836 -13.936 1.00 96.75 305 LEU A CA 1
ATOM 2426 C C . LEU A 1 305 ? 15.981 -10.831 -13.849 1.00 96.75 305 LEU A C 1
ATOM 2428 O O . LEU A 1 305 ? 15.388 -11.834 -13.450 1.00 96.75 305 LEU A O 1
ATOM 2432 N N . PHE A 1 306 ? 15.343 -9.745 -14.287 1.00 96.38 306 PHE A N 1
ATOM 2433 C CA . PHE A 1 306 ? 13.893 -9.655 -14.247 1.00 96.38 306 PHE A CA 1
ATOM 2434 C C . PHE A 1 306 ? 13.241 -10.654 -15.206 1.00 96.38 306 PHE A C 1
ATOM 2436 O O . PHE A 1 306 ? 12.313 -11.364 -14.823 1.00 96.38 306 PHE A O 1
ATOM 2443 N N . ARG A 1 307 ? 13.798 -10.807 -16.418 1.00 95.81 307 ARG A N 1
ATOM 2444 C CA . ARG A 1 307 ? 13.386 -11.859 -17.356 1.00 95.81 307 ARG A CA 1
ATOM 2445 C C . ARG A 1 307 ? 13.514 -13.247 -16.730 1.00 95.81 307 ARG A C 1
ATOM 2447 O O . ARG A 1 307 ? 12.563 -14.015 -16.801 1.00 95.81 307 ARG A O 1
ATOM 2454 N N . LYS A 1 308 ? 14.647 -13.563 -16.093 1.00 96.94 308 LYS A N 1
ATOM 2455 C CA . LYS A 1 308 ? 14.866 -14.853 -15.417 1.00 96.94 308 LYS A CA 1
ATOM 2456 C C . LYS A 1 308 ? 13.837 -15.093 -14.310 1.00 96.94 308 LYS A C 1
ATOM 2458 O O . LYS A 1 308 ? 13.350 -16.213 -14.177 1.00 96.94 308 LYS A O 1
ATOM 2463 N N . ALA A 1 309 ? 13.497 -14.060 -13.538 1.00 96.88 309 ALA A N 1
ATOM 2464 C CA . ALA A 1 309 ? 12.456 -14.141 -12.519 1.00 96.88 309 ALA A CA 1
ATOM 2465 C C . ALA A 1 309 ? 11.075 -14.410 -13.141 1.00 96.88 309 ALA A C 1
ATOM 2467 O O . ALA A 1 309 ? 10.368 -15.302 -12.676 1.00 96.88 309 ALA A O 1
ATOM 2468 N N . ALA A 1 310 ? 10.722 -13.708 -14.221 1.00 95.81 310 ALA A N 1
ATOM 2469 C CA . ALA A 1 310 ? 9.457 -13.890 -14.933 1.00 95.81 310 ALA A CA 1
ATOM 2470 C C . ALA A 1 310 ? 9.336 -15.273 -15.603 1.00 95.81 310 ALA A C 1
ATOM 2472 O O . ALA A 1 310 ? 8.251 -15.843 -15.653 1.00 95.81 310 ALA A O 1
ATOM 2473 N N . THR A 1 311 ? 10.445 -15.849 -16.078 1.00 96.56 311 THR A N 1
ATOM 2474 C CA . THR A 1 311 ? 10.472 -17.164 -16.741 1.00 96.56 311 THR A CA 1
ATOM 2475 C C . THR A 1 311 ? 10.875 -18.311 -15.810 1.00 96.56 311 THR A C 1
ATOM 2477 O O . THR A 1 311 ? 11.266 -19.371 -16.294 1.00 96.56 311 THR A O 1
ATOM 2480 N N . ARG A 1 312 ? 10.810 -18.131 -14.480 1.00 95.31 312 ARG A N 1
ATOM 2481 C CA . ARG A 1 312 ? 11.246 -19.153 -13.503 1.00 95.31 312 ARG A CA 1
ATOM 2482 C C . ARG A 1 312 ? 10.495 -20.487 -13.603 1.00 95.31 312 ARG A C 1
ATOM 2484 O O . ARG A 1 312 ? 11.049 -21.512 -13.226 1.00 95.31 312 ARG A O 1
ATOM 2491 N N . SER A 1 313 ? 9.260 -20.458 -14.106 1.00 93.88 313 SER A N 1
ATOM 2492 C CA . SER A 1 313 ? 8.389 -21.623 -14.309 1.00 93.88 313 SER A CA 1
ATOM 2493 C C . SER A 1 313 ? 7.835 -21.631 -15.737 1.00 93.88 313 SER A C 1
ATOM 2495 O O . SER A 1 313 ? 6.624 -21.679 -15.945 1.00 93.88 313 SER A O 1
ATOM 2497 N N . ALA A 1 314 ? 8.717 -21.483 -16.727 1.00 95.75 314 ALA A N 1
ATOM 2498 C CA . ALA A 1 314 ? 8.329 -21.491 -18.132 1.00 95.75 314 ALA A CA 1
ATOM 2499 C C . ALA A 1 314 ? 8.007 -22.913 -18.618 1.00 95.75 314 ALA A C 1
ATOM 2501 O O . ALA A 1 314 ? 8.724 -23.858 -18.297 1.00 95.75 314 ALA A O 1
ATOM 2502 N N . TRP A 1 315 ? 6.947 -23.042 -19.420 1.00 95.44 315 TRP A N 1
ATOM 2503 C CA . TRP A 1 315 ? 6.708 -24.239 -20.227 1.00 95.44 315 TRP A CA 1
ATOM 2504 C C . TRP A 1 315 ? 7.857 -24.411 -21.229 1.00 95.44 315 TRP A C 1
ATOM 2506 O O . TRP A 1 315 ? 8.297 -23.432 -21.836 1.00 95.44 315 TRP A O 1
ATOM 2516 N N . ASP A 1 316 ? 8.353 -25.637 -21.382 1.00 92.56 316 ASP A N 1
ATOM 2517 C CA . ASP A 1 316 ? 9.471 -25.973 -22.271 1.00 92.56 316 ASP A CA 1
ATOM 2518 C C . ASP A 1 316 ? 9.060 -26.095 -23.749 1.00 92.56 316 ASP A C 1
ATOM 2520 O O . ASP A 1 316 ? 9.925 -26.192 -24.618 1.00 92.56 316 ASP A O 1
ATOM 2524 N N . GLY A 1 317 ? 7.758 -26.015 -24.043 1.00 90.31 317 GLY A N 1
ATOM 2525 C CA . GLY A 1 317 ? 7.219 -26.089 -25.400 1.00 90.31 317 GLY A CA 1
ATOM 2526 C C . GLY A 1 317 ? 6.869 -27.507 -25.854 1.00 90.31 317 GLY A C 1
ATOM 2527 O O . GLY A 1 317 ? 6.516 -27.683 -27.025 1.00 90.31 317 GLY A O 1
ATOM 2528 N N . HIS A 1 318 ? 6.955 -28.495 -24.956 1.00 81.50 318 HIS A N 1
ATOM 2529 C CA . HIS A 1 318 ? 6.668 -29.902 -25.227 1.00 81.50 318 HIS A CA 1
ATOM 2530 C C . HIS A 1 318 ? 5.672 -30.514 -24.235 1.00 81.50 318 HIS A C 1
ATOM 2532 O O . HIS A 1 318 ? 5.394 -29.908 -23.176 1.00 81.50 318 HIS A O 1
#